Protein AF-A0A3B0MPU7-F1 (afdb_monomer)

Radius of gyration: 35.83 Å; Cα contacts (8 Å, |Δi|>4): 64; chains: 1; bounding box: 84×84×83 Å

Secondary structure (DSSP, 8-state):
--TTTTTSPPPPPPPPPPPHHHHHHH-S----HHHHHHHHHHHHHHHHHHHHHHHHHHT--TT---GGGGT-EE-TTS-EEPPPHHHHHHHTS-HHHHHHHHHHHHHHHHHHHHHHHHHHHHHHHHHHHH-----SS--PPP-SS----------------TT---HHHHHHHHHHHHHHHHHHHHHHTT--EEEPTTSS-EEE------

Structure (mmCIF, N/CA/C/O backbone):
data_AF-A0A3B0MPU7-F1
#
_entry.id   AF-A0A3B0MPU7-F1
#
loop_
_atom_site.group_PDB
_atom_site.id
_atom_site.type_symbol
_atom_site.label_atom_id
_atom_site.label_alt_id
_atom_site.label_comp_id
_atom_site.label_asym_id
_atom_site.label_entity_id
_atom_site.label_seq_id
_atom_site.pdbx_PDB_ins_code
_atom_site.Cartn_x
_atom_site.Cartn_y
_atom_site.Cartn_z
_atom_site.occupancy
_atom_site.B_iso_or_equiv
_atom_site.auth_seq_id
_atom_site.auth_comp_id
_atom_site.auth_asym_id
_atom_site.auth_atom_id
_atom_site.pdbx_PDB_model_num
ATOM 1 N N . MET A 1 1 ? 25.373 -28.709 -36.584 1.00 52.41 1 MET A N 1
ATOM 2 C CA . MET A 1 1 ? 26.216 -28.206 -35.474 1.00 52.41 1 MET A CA 1
ATOM 3 C C . MET A 1 1 ? 27.483 -27.591 -36.064 1.00 52.41 1 MET A C 1
ATOM 5 O O . MET A 1 1 ? 28.264 -28.315 -36.653 1.00 52.41 1 MET A O 1
ATOM 9 N N . GLY A 1 2 ? 27.646 -26.262 -36.043 1.00 62.78 2 GLY A N 1
ATOM 10 C CA . GLY A 1 2 ? 28.774 -25.604 -36.735 1.00 62.78 2 GLY A CA 1
ATOM 11 C C . GLY A 1 2 ? 30.130 -25.868 -36.062 1.00 62.78 2 GLY A C 1
ATOM 12 O O . GLY A 1 2 ? 30.305 -25.487 -34.908 1.00 62.78 2 GLY A O 1
ATOM 13 N N . GLY A 1 3 ? 31.052 -26.501 -36.789 1.00 69.75 3 GLY A N 1
ATOM 14 C CA . GLY A 1 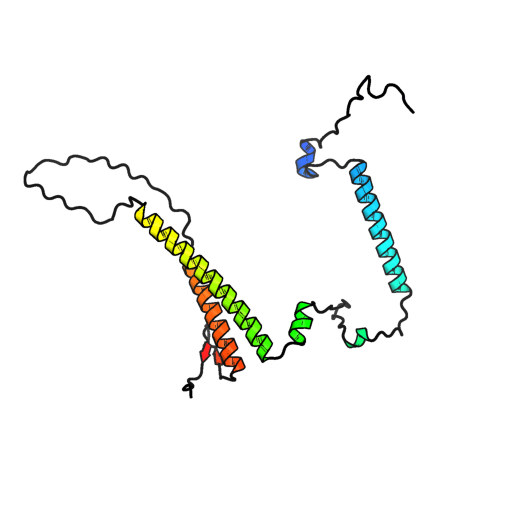3 ? 32.295 -27.075 -36.258 1.00 69.75 3 GLY A CA 1
ATOM 15 C C . GLY A 1 3 ? 33.490 -26.130 -36.078 1.00 69.75 3 GLY A C 1
ATOM 16 O O . GLY A 1 3 ? 34.462 -26.539 -35.467 1.00 69.75 3 GLY A O 1
ATOM 17 N N . LEU A 1 4 ? 33.441 -24.873 -36.538 1.00 69.50 4 LEU A N 1
ATOM 18 C CA . LEU A 1 4 ? 34.578 -23.925 -36.460 1.00 69.50 4 LEU A CA 1
ATOM 19 C C . LEU A 1 4 ? 34.222 -22.576 -35.794 1.00 69.50 4 LEU A C 1
ATOM 21 O O . LEU A 1 4 ? 34.842 -21.546 -36.037 1.00 69.50 4 LEU A O 1
ATOM 25 N N . LYS A 1 5 ? 33.199 -22.549 -34.932 1.00 64.69 5 LYS A N 1
ATOM 26 C CA . LYS A 1 5 ? 32.664 -21.306 -34.328 1.00 64.69 5 LYS A CA 1
ATOM 27 C C . LYS A 1 5 ? 33.633 -20.598 -33.370 1.00 64.69 5 LYS A C 1
ATOM 29 O O . LYS A 1 5 ? 33.438 -19.421 -33.091 1.00 64.69 5 LYS A O 1
ATOM 34 N N . HIS A 1 6 ? 34.616 -21.326 -32.846 1.00 65.75 6 HIS A N 1
ATOM 35 C CA . HIS A 1 6 ? 35.584 -20.835 -31.861 1.00 65.75 6 HIS A CA 1
ATOM 36 C C . HIS A 1 6 ? 36.923 -20.423 -32.488 1.00 65.75 6 HIS A C 1
ATOM 38 O O . HIS A 1 6 ? 37.724 -19.786 -31.819 1.00 65.75 6 HIS A O 1
ATOM 44 N N . VAL A 1 7 ? 37.148 -20.751 -33.768 1.00 73.81 7 VAL A N 1
ATOM 45 C CA . VAL A 1 7 ? 38.383 -20.415 -34.501 1.00 73.81 7 VAL A CA 1
ATOM 46 C C . VAL A 1 7 ? 38.346 -18.969 -35.011 1.00 73.81 7 VAL A C 1
ATOM 48 O O . VAL A 1 7 ? 39.373 -18.304 -35.066 1.00 73.81 7 VAL A O 1
ATOM 51 N N . VAL A 1 8 ? 37.151 -18.451 -35.324 1.00 76.44 8 VAL A N 1
ATOM 52 C CA . VAL A 1 8 ? 36.933 -17.045 -35.692 1.00 76.44 8 VAL A CA 1
ATOM 53 C C . VAL A 1 8 ? 35.779 -16.484 -34.853 1.00 76.44 8 VAL A C 1
ATOM 55 O O . VAL A 1 8 ? 34.633 -16.907 -35.044 1.00 76.44 8 VAL A O 1
ATOM 58 N N . PRO A 1 9 ? 36.026 -15.543 -33.923 1.00 79.19 9 PRO A N 1
ATOM 59 C CA . PRO A 1 9 ? 34.957 -14.950 -33.130 1.00 79.19 9 PRO A CA 1
ATOM 60 C C . PRO A 1 9 ? 34.029 -14.118 -34.023 1.00 79.19 9 PRO A C 1
ATOM 62 O O . PRO A 1 9 ? 34.472 -13.310 -34.843 1.00 79.19 9 PRO A O 1
ATOM 65 N N . ARG A 1 10 ? 32.711 -14.286 -33.858 1.00 82.94 10 ARG A N 1
ATOM 66 C CA . ARG A 1 10 ? 31.730 -13.414 -34.521 1.00 82.94 10 ARG A CA 1
ATOM 67 C C . ARG A 1 10 ? 31.746 -12.033 -33.873 1.00 82.94 10 ARG A C 1
ATOM 69 O O . ARG A 1 10 ? 31.746 -11.926 -32.649 1.00 82.94 10 ARG A O 1
ATOM 76 N N . ARG A 1 11 ? 31.706 -10.977 -34.689 1.00 87.31 11 ARG A N 1
ATOM 77 C CA . ARG A 1 11 ? 31.593 -9.598 -34.196 1.00 87.31 11 ARG A CA 1
ATOM 78 C C . ARG A 1 11 ? 30.236 -9.387 -33.520 1.00 87.31 11 ARG A C 1
ATOM 80 O O . ARG A 1 11 ? 29.207 -9.790 -34.058 1.00 87.31 11 ARG A O 1
ATOM 87 N N . VAL A 1 12 ? 30.239 -8.728 -32.364 1.00 89.81 12 VAL A N 1
ATOM 88 C CA . VAL A 1 12 ? 29.013 -8.274 -31.697 1.00 89.81 12 VAL A CA 1
ATOM 89 C C . VAL A 1 12 ? 28.568 -6.969 -32.350 1.00 89.81 12 VAL A C 1
ATOM 91 O O . VAL A 1 12 ? 29.346 -6.020 -32.445 1.00 89.81 12 VAL A O 1
ATOM 94 N N . HIS A 1 13 ? 27.320 -6.912 -32.804 1.00 91.19 13 HIS A N 1
ATOM 95 C CA . HIS A 1 13 ? 26.733 -5.683 -33.328 1.00 91.19 13 HIS A CA 1
ATOM 96 C C . HIS A 1 13 ? 26.151 -4.859 -32.176 1.00 91.19 13 HIS A C 1
ATOM 98 O O . HIS A 1 13 ? 25.302 -5.345 -31.433 1.00 91.19 13 HIS A O 1
ATOM 104 N N . LEU A 1 14 ? 26.623 -3.619 -32.028 1.00 93.56 14 LEU A N 1
ATOM 105 C CA . LEU A 1 14 ? 26.155 -2.689 -31.000 1.00 93.56 14 LEU A CA 1
ATOM 106 C C . LEU A 1 14 ? 24.878 -1.964 -31.442 1.00 93.56 14 LEU A C 1
ATOM 108 O O . LEU A 1 14 ? 24.660 -1.711 -32.629 1.00 93.56 14 LEU A O 1
ATOM 112 N N . GLU A 1 15 ? 24.049 -1.591 -30.472 1.00 92.94 15 GLU A N 1
ATOM 113 C CA . GLU A 1 15 ? 22.812 -0.852 -30.716 1.00 92.94 15 GLU A CA 1
ATOM 114 C C . GLU A 1 15 ? 23.042 0.666 -30.773 1.00 92.94 15 GLU A C 1
ATOM 116 O O . GLU A 1 15 ? 23.930 1.215 -30.122 1.00 92.94 15 GLU A O 1
ATOM 121 N N . ARG A 1 16 ? 22.207 1.375 -31.544 1.00 93.94 16 ARG A N 1
ATOM 122 C CA . ARG A 1 16 ? 22.258 2.842 -31.667 1.00 93.94 16 ARG A CA 1
ATOM 123 C C . ARG A 1 16 ? 21.439 3.548 -30.582 1.00 93.94 16 ARG A C 1
ATOM 125 O O . ARG A 1 16 ? 20.325 3.123 -30.248 1.00 93.94 16 ARG A O 1
ATOM 132 N N . SER A 1 17 ? 21.947 4.691 -30.123 1.00 94.75 17 SER A N 1
ATOM 133 C CA . SER A 1 17 ? 21.272 5.602 -29.191 1.00 94.75 17 SER A CA 1
ATOM 134 C C . SER A 1 17 ? 20.207 6.484 -29.873 1.00 94.75 17 SER A C 1
ATOM 136 O O . SER A 1 17 ? 20.119 6.558 -31.100 1.00 94.75 17 SER A O 1
ATOM 138 N N . GLN A 1 18 ? 19.357 7.140 -29.070 1.00 96.06 18 GLN A N 1
ATOM 139 C CA . GLN A 1 18 ? 18.397 8.148 -29.546 1.00 96.06 18 GLN A CA 1
ATOM 140 C C . GLN A 1 18 ? 19.148 9.399 -30.053 1.00 96.06 18 GLN A C 1
ATOM 142 O O . GLN A 1 18 ? 20.018 9.880 -29.326 1.00 96.06 18 GLN A O 1
ATOM 147 N N . PRO A 1 19 ? 18.809 9.982 -31.223 1.00 95.69 19 PRO A N 1
ATOM 148 C CA . PRO A 1 19 ? 19.408 11.236 -31.684 1.00 95.69 19 PRO A CA 1
ATOM 149 C C . PRO A 1 19 ? 19.226 12.389 -30.689 1.00 95.69 19 PRO A C 1
ATOM 151 O O . PRO A 1 19 ? 18.124 12.593 -30.171 1.00 95.69 19 PRO A O 1
ATOM 154 N N . GLU A 1 20 ? 20.282 13.182 -30.469 1.00 94.62 20 GLU A N 1
ATOM 155 C CA . GLU A 1 20 ? 20.321 14.246 -29.446 1.00 94.62 20 GLU A CA 1
ATOM 156 C C . GLU A 1 20 ? 19.138 15.220 -29.539 1.00 94.62 20 GLU A C 1
ATOM 158 O O . GLU A 1 20 ? 18.463 15.488 -28.546 1.00 94.62 20 GLU A O 1
ATOM 163 N N . HIS A 1 21 ? 18.805 15.678 -30.749 1.00 94.38 21 HIS A N 1
ATOM 164 C CA . HIS A 1 21 ? 17.717 16.636 -30.972 1.00 94.38 21 HIS A CA 1
ATOM 165 C C . HIS A 1 21 ? 16.324 16.094 -30.586 1.00 94.38 21 HIS A C 1
ATOM 167 O O . HIS A 1 21 ? 15.394 16.869 -30.351 1.00 94.38 21 HIS A O 1
ATOM 173 N N . ARG A 1 22 ? 16.148 14.765 -30.513 1.00 94.62 22 ARG A N 1
ATOM 174 C CA . ARG A 1 22 ? 14.892 14.133 -30.074 1.00 94.62 22 ARG A CA 1
ATOM 175 C C . ARG A 1 22 ? 14.869 13.862 -28.578 1.00 94.62 22 ARG A C 1
ATOM 177 O O . ARG A 1 22 ? 13.782 13.907 -28.002 1.00 94.62 22 ARG A O 1
ATOM 184 N N . LYS A 1 23 ? 16.025 13.645 -27.940 1.00 94.56 23 LYS A N 1
ATOM 185 C CA . LYS A 1 23 ? 16.104 13.261 -26.521 1.00 94.56 23 LYS A CA 1
ATOM 186 C C . LYS A 1 23 ? 15.347 14.213 -25.601 1.00 94.56 23 LYS A C 1
ATOM 188 O O . LYS A 1 23 ? 14.617 13.762 -24.726 1.00 94.56 23 LYS A O 1
ATOM 193 N N . ARG A 1 24 ? 15.448 15.523 -25.854 1.00 91.56 24 ARG A N 1
ATOM 194 C CA . ARG A 1 24 ? 14.758 16.550 -25.055 1.00 91.56 24 ARG A CA 1
ATOM 195 C C . ARG A 1 24 ? 13.229 16.437 -25.104 1.00 91.56 24 ARG A C 1
ATOM 197 O O . ARG A 1 24 ? 12.573 16.859 -24.165 1.00 91.56 24 ARG A O 1
ATOM 204 N N . ARG A 1 25 ? 12.655 15.904 -26.191 1.00 93.81 25 ARG A N 1
ATOM 205 C CA . ARG A 1 25 ? 11.196 15.837 -26.394 1.00 93.81 25 ARG A CA 1
ATOM 206 C C . ARG A 1 25 ? 10.588 14.486 -26.032 1.00 93.81 25 ARG A C 1
ATOM 208 O O . ARG A 1 25 ? 9.511 14.455 -25.458 1.00 93.81 25 ARG A O 1
ATOM 215 N N . VAL A 1 26 ? 11.246 13.386 -26.404 1.00 93.38 26 VAL A N 1
ATOM 216 C CA . VAL A 1 26 ? 10.683 12.022 -26.286 1.00 93.38 26 VAL A CA 1
ATOM 217 C C . VAL A 1 26 ? 11.409 11.144 -25.267 1.00 93.38 26 VAL A C 1
ATOM 219 O O . VAL A 1 26 ? 11.048 9.986 -25.084 1.00 93.38 26 VAL A O 1
ATOM 222 N N . GLY A 1 27 ? 12.426 11.686 -24.597 1.00 93.12 27 GLY A N 1
ATOM 223 C CA . GLY A 1 27 ? 13.206 10.981 -23.591 1.00 93.12 27 GLY A CA 1
ATOM 224 C C . GLY A 1 27 ? 14.528 10.416 -24.108 1.00 93.12 27 GLY A C 1
ATOM 225 O O . GLY A 1 27 ? 14.832 10.399 -25.302 1.00 93.12 27 GLY A O 1
ATOM 226 N N . GLN A 1 28 ? 15.340 9.964 -23.153 1.00 92.31 28 GLN A N 1
ATOM 227 C CA . GLN A 1 28 ? 16.730 9.555 -23.359 1.00 92.31 28 GLN A CA 1
ATOM 228 C C . GLN A 1 28 ? 16.878 8.291 -24.225 1.00 92.31 28 GLN A C 1
ATOM 230 O O . GLN A 1 28 ? 17.861 8.153 -24.959 1.00 92.31 28 GLN A O 1
ATOM 235 N N . TYR A 1 29 ? 15.927 7.362 -24.146 1.00 93.19 29 TYR A N 1
ATOM 236 C CA . TYR A 1 29 ? 16.037 6.042 -24.763 1.00 93.19 29 TYR A CA 1
ATOM 237 C C . TYR A 1 29 ? 15.224 5.951 -26.061 1.00 93.19 29 TYR A C 1
ATOM 239 O O . TYR A 1 29 ? 14.200 6.610 -26.230 1.00 93.19 29 TYR A O 1
ATOM 247 N N . LEU A 1 30 ? 15.710 5.148 -27.012 1.00 95.31 30 LEU A N 1
ATOM 248 C CA . LEU A 1 30 ? 14.992 4.812 -28.242 1.00 95.31 30 LEU A CA 1
ATOM 249 C C . LEU A 1 30 ? 14.588 3.345 -28.158 1.00 95.31 30 LEU A C 1
ATOM 251 O O . LEU A 1 30 ? 15.464 2.491 -28.304 1.00 95.31 30 LEU A O 1
ATOM 255 N N . GLU A 1 31 ? 13.294 3.097 -27.946 1.00 94.81 31 GLU A N 1
ATOM 256 C CA . GLU A 1 31 ? 12.704 1.759 -27.824 1.00 94.81 31 GLU A CA 1
ATOM 257 C C . GLU A 1 31 ? 13.141 0.853 -28.983 1.00 94.81 31 GLU A C 1
ATOM 259 O O . GLU A 1 31 ? 13.109 1.254 -30.152 1.00 94.81 31 GLU A O 1
ATOM 264 N N . LYS A 1 32 ? 13.575 -0.366 -28.653 1.00 96.44 32 LYS A N 1
ATOM 265 C CA . LYS A 1 32 ? 13.973 -1.387 -29.630 1.00 96.44 32 LYS A CA 1
ATOM 266 C C . LYS A 1 32 ? 12.963 -2.525 -29.688 1.00 96.44 32 LYS A C 1
ATOM 268 O O . LYS A 1 32 ? 11.990 -2.566 -28.942 1.00 96.44 32 LYS A O 1
ATOM 273 N N . LYS A 1 33 ? 13.195 -3.494 -30.581 1.00 97.00 33 LYS A N 1
ATOM 274 C CA . LYS A 1 33 ? 12.286 -4.638 -30.760 1.00 97.00 33 LYS A CA 1
ATOM 275 C C . LYS A 1 33 ? 12.110 -5.460 -29.478 1.00 97.00 33 LYS A C 1
ATOM 277 O O . LYS A 1 33 ? 11.014 -5.958 -29.231 1.00 97.00 33 LYS A O 1
ATOM 282 N N . SER A 1 34 ? 13.166 -5.594 -28.677 1.00 96.44 34 SER A N 1
ATOM 283 C CA . SER A 1 34 ? 13.134 -6.257 -27.369 1.00 96.44 34 SER A CA 1
ATOM 284 C C . SER A 1 34 ? 12.183 -5.550 -26.397 1.00 96.44 34 SER A C 1
ATOM 286 O O . SER A 1 34 ? 11.331 -6.198 -25.792 1.00 96.44 34 SER A O 1
ATOM 288 N N . ASP A 1 35 ? 12.285 -4.226 -26.296 1.00 97.62 35 ASP A N 1
ATOM 289 C CA . ASP A 1 35 ? 11.432 -3.393 -25.445 1.00 97.62 35 ASP A CA 1
ATOM 290 C C . ASP A 1 35 ? 9.980 -3.386 -25.936 1.00 97.62 35 ASP A C 1
ATOM 292 O O . ASP A 1 35 ? 9.063 -3.607 -25.145 1.00 97.62 35 ASP A O 1
ATOM 296 N N . TYR A 1 36 ? 9.777 -3.240 -27.252 1.00 97.06 36 TYR A N 1
ATOM 297 C CA . TYR A 1 36 ? 8.464 -3.339 -27.892 1.00 97.06 36 TYR A CA 1
ATOM 298 C C . TYR A 1 36 ? 7.781 -4.651 -27.553 1.00 97.06 36 TYR A C 1
ATOM 300 O O . TYR A 1 36 ? 6.604 -4.657 -27.206 1.00 97.06 36 TYR A O 1
ATOM 308 N N . LYS A 1 37 ? 8.513 -5.768 -27.626 1.00 98.38 37 LYS A N 1
ATOM 309 C CA . LYS A 1 37 ? 7.954 -7.080 -27.310 1.00 98.38 37 LYS A CA 1
ATOM 310 C C . LYS A 1 37 ? 7.476 -7.127 -25.859 1.00 98.38 37 LYS A C 1
ATOM 312 O O . LYS A 1 37 ? 6.319 -7.451 -25.629 1.00 98.38 37 LYS A O 1
ATOM 317 N N . LYS A 1 38 ? 8.300 -6.681 -24.902 1.00 98.31 38 LYS A N 1
ATOM 318 C CA . LYS A 1 38 ? 7.902 -6.594 -23.483 1.00 98.31 38 LYS A CA 1
ATOM 319 C C . LYS A 1 38 ? 6.660 -5.721 -23.285 1.00 98.31 38 LYS A C 1
ATOM 321 O O . LYS A 1 38 ? 5.760 -6.090 -22.533 1.00 98.31 38 LYS A O 1
ATOM 326 N N . ARG A 1 39 ? 6.600 -4.573 -23.964 1.00 98.25 39 ARG A N 1
ATOM 327 C CA . ARG A 1 39 ? 5.461 -3.651 -23.892 1.00 98.25 39 ARG A CA 1
ATOM 328 C C . ARG A 1 39 ? 4.192 -4.261 -24.493 1.00 98.25 39 ARG A C 1
ATOM 330 O O . ARG A 1 39 ? 3.134 -4.149 -23.881 1.00 98.25 39 ARG A O 1
ATOM 337 N N . SER A 1 40 ? 4.300 -4.914 -25.648 1.00 98.38 40 SER A N 1
ATOM 338 C CA . SER A 1 40 ? 3.192 -5.598 -26.329 1.00 98.38 40 SER A CA 1
ATOM 339 C C . SER A 1 40 ? 2.660 -6.760 -25.495 1.00 98.38 40 SER A C 1
ATOM 341 O O . SER A 1 40 ? 1.453 -6.874 -25.302 1.00 98.38 40 SER A O 1
ATOM 343 N N . ASP A 1 41 ? 3.553 -7.578 -24.937 1.00 98.31 41 ASP A N 1
ATOM 344 C CA . ASP A 1 41 ? 3.187 -8.708 -24.085 1.00 98.31 41 ASP A CA 1
ATOM 345 C C . ASP A 1 41 ? 2.455 -8.212 -22.826 1.00 98.31 41 ASP A C 1
ATOM 347 O O . ASP A 1 41 ? 1.393 -8.730 -22.477 1.00 98.31 41 ASP A O 1
ATOM 351 N N . HIS A 1 42 ? 2.958 -7.152 -22.178 1.00 98.56 42 HIS A N 1
ATOM 352 C CA . HIS A 1 42 ? 2.280 -6.535 -21.034 1.00 98.56 42 HIS A CA 1
ATOM 353 C C . HIS A 1 42 ? 0.908 -5.957 -21.411 1.00 98.56 42 HIS A C 1
ATOM 355 O O . HIS A 1 42 ? -0.053 -6.125 -20.660 1.00 98.56 42 HIS A O 1
ATOM 361 N N . TYR A 1 43 ? 0.798 -5.300 -22.569 1.00 98.50 43 TYR A N 1
ATOM 362 C CA . TYR A 1 43 ? -0.468 -4.758 -23.058 1.00 98.50 43 TYR A CA 1
ATOM 363 C C . TYR A 1 43 ? -1.514 -5.861 -23.257 1.00 98.50 43 TYR A C 1
ATOM 365 O O . TYR A 1 43 ? -2.584 -5.788 -22.657 1.00 98.50 43 TYR A O 1
ATOM 373 N N . HIS A 1 44 ? -1.182 -6.932 -23.982 1.00 98.38 44 HIS A N 1
ATOM 374 C CA . HIS A 1 44 ? -2.115 -8.040 -24.218 1.00 98.38 44 HIS A CA 1
ATOM 375 C C . HIS A 1 44 ? -2.437 -8.846 -22.954 1.00 98.38 44 HIS A C 1
ATOM 377 O O . HIS A 1 44 ? -3.501 -9.456 -22.858 1.00 98.38 44 HIS A O 1
ATOM 383 N N . LEU A 1 45 ? -1.544 -8.875 -21.960 1.00 98.50 45 LEU A N 1
ATOM 384 C CA . LEU A 1 45 ? -1.868 -9.427 -20.641 1.00 98.50 45 LEU A CA 1
ATOM 385 C C . LEU A 1 45 ? -2.943 -8.592 -19.938 1.00 98.50 45 LEU A C 1
ATOM 387 O O . LEU A 1 45 ? -3.899 -9.150 -19.401 1.00 98.50 45 LEU A O 1
ATOM 391 N N . ARG A 1 46 ? -2.809 -7.262 -19.956 1.00 98.38 46 ARG A N 1
ATOM 392 C CA . ARG A 1 46 ? -3.785 -6.351 -19.339 1.00 98.38 46 ARG A CA 1
ATOM 393 C C . ARG A 1 46 ? -5.113 -6.359 -20.079 1.00 98.38 46 ARG A C 1
ATOM 395 O O . ARG A 1 46 ? -6.151 -6.405 -19.433 1.00 98.38 46 ARG A O 1
ATOM 402 N N . GLU A 1 47 ? -5.070 -6.370 -21.402 1.00 98.38 47 GLU A N 1
ATOM 403 C CA . GLU A 1 47 ? -6.247 -6.464 -22.261 1.00 98.38 47 GLU A CA 1
ATOM 404 C C . GLU A 1 47 ? -7.058 -7.733 -21.965 1.00 98.38 47 GLU A C 1
ATOM 406 O O . GLU A 1 47 ? -8.243 -7.636 -21.652 1.00 98.38 47 GLU A O 1
ATOM 411 N N . ARG A 1 48 ? -6.411 -8.908 -21.951 1.00 98.44 48 ARG A N 1
ATOM 412 C CA . ARG A 1 48 ? -7.073 -10.177 -21.603 1.00 98.44 48 ARG A CA 1
ATOM 413 C C . ARG A 1 48 ? -7.660 -10.164 -20.195 1.00 98.44 48 ARG A C 1
ATOM 415 O O . ARG A 1 48 ? -8.789 -10.602 -20.007 1.00 98.44 48 ARG A O 1
ATOM 422 N N . LEU A 1 49 ? -6.925 -9.626 -19.219 1.00 98.50 49 LEU A N 1
ATOM 423 C CA . LEU A 1 49 ? -7.405 -9.508 -17.841 1.00 98.50 49 LEU A CA 1
ATOM 424 C C . LEU A 1 49 ? -8.651 -8.617 -17.755 1.00 98.50 49 LEU A C 1
ATOM 426 O O . LEU A 1 49 ? -9.612 -8.975 -17.081 1.00 98.50 49 LEU A O 1
ATOM 430 N N . ILE A 1 50 ? -8.665 -7.473 -18.444 1.00 98.44 50 ILE A N 1
ATOM 431 C CA . ILE A 1 50 ? -9.826 -6.572 -18.469 1.00 98.44 50 ILE A CA 1
ATOM 432 C C . ILE A 1 50 ? -11.026 -7.259 -19.125 1.00 98.44 50 ILE A C 1
ATOM 434 O O . ILE A 1 50 ? -12.134 -7.166 -18.603 1.00 98.44 50 ILE A O 1
ATOM 438 N N . GLN A 1 51 ? -10.815 -7.973 -20.233 1.00 98.44 51 GLN A N 1
ATOM 439 C CA . GLN A 1 51 ? -11.874 -8.736 -20.896 1.00 98.44 51 GLN A CA 1
ATOM 440 C C . GLN A 1 51 ? -12.450 -9.814 -19.970 1.00 98.44 51 GLN A C 1
ATOM 442 O O . GLN A 1 51 ? -13.666 -9.904 -19.822 1.00 98.44 51 GLN A O 1
ATOM 447 N N . GLU A 1 52 ? -11.597 -10.580 -19.289 1.00 98.44 52 GLU A N 1
ATOM 448 C CA . GLU A 1 52 ? -12.019 -11.606 -18.332 1.00 98.44 52 GLU A CA 1
ATOM 449 C C . GLU A 1 52 ? -12.811 -11.004 -17.160 1.00 98.44 52 GLU A C 1
ATOM 451 O O . GLU A 1 52 ? -13.882 -11.503 -16.814 1.00 98.44 52 GLU A O 1
ATOM 456 N N . LEU A 1 53 ? -12.326 -9.907 -16.568 1.00 98.06 53 LEU A N 1
ATOM 457 C CA . LEU A 1 53 ? -13.035 -9.202 -15.496 1.00 98.06 53 LEU A CA 1
ATOM 458 C C . LEU A 1 53 ? -14.369 -8.620 -15.975 1.00 98.06 53 LEU A C 1
ATOM 460 O O . LEU A 1 53 ? -15.353 -8.668 -15.241 1.00 98.06 53 LEU A O 1
ATOM 464 N N . SER A 1 54 ? -14.428 -8.108 -17.206 1.00 98.06 54 SER A N 1
ATOM 465 C CA . SER A 1 54 ? -15.665 -7.600 -17.802 1.00 98.06 54 SER A CA 1
ATOM 466 C C . SER A 1 54 ? -16.690 -8.715 -18.006 1.00 98.06 54 SER A C 1
ATOM 468 O O . SER A 1 54 ? -17.857 -8.536 -17.663 1.00 98.06 54 SER A O 1
ATOM 470 N N . LEU A 1 55 ? -16.265 -9.885 -18.495 1.00 98.12 55 LEU A N 1
ATOM 471 C CA . LEU A 1 55 ? -17.136 -11.054 -18.624 1.00 98.12 55 LEU A CA 1
ATOM 472 C C . LEU A 1 55 ? -17.633 -11.533 -17.256 1.00 98.12 55 LEU A C 1
ATOM 474 O O . LEU A 1 55 ? -18.828 -11.762 -17.101 1.00 98.12 55 LEU A O 1
ATOM 478 N N . LYS A 1 56 ? -16.754 -11.606 -16.249 1.00 97.12 56 LYS A N 1
ATOM 479 C CA . LYS A 1 56 ? -17.139 -11.931 -14.864 1.00 97.12 56 LYS A CA 1
ATOM 480 C C . LYS A 1 56 ? -18.158 -10.943 -14.296 1.00 97.12 56 LYS A C 1
ATOM 482 O O . LYS A 1 56 ? -19.088 -11.363 -13.622 1.00 97.12 56 LYS A O 1
ATOM 487 N N . GLY A 1 57 ? -18.005 -9.652 -14.592 1.00 95.75 57 GLY A N 1
ATOM 488 C CA . GLY A 1 57 ? -18.973 -8.628 -14.200 1.00 95.75 57 GLY A CA 1
ATOM 489 C C . GLY A 1 57 ? -20.326 -8.779 -14.901 1.00 95.75 57 GLY A C 1
ATOM 490 O O . GLY A 1 57 ? -21.357 -8.619 -14.260 1.00 95.75 57 GLY A O 1
ATOM 491 N N . ARG A 1 58 ? -20.332 -9.122 -16.197 1.00 97.19 58 ARG A N 1
ATOM 492 C CA . ARG A 1 58 ? -21.561 -9.323 -16.989 1.00 97.19 58 ARG A CA 1
ATOM 493 C C . ARG A 1 58 ? -22.342 -10.569 -16.584 1.00 97.19 58 ARG A C 1
ATOM 495 O O . ARG A 1 58 ? -23.561 -10.524 -16.551 1.00 97.19 58 ARG A O 1
ATOM 502 N N . TYR A 1 59 ? -21.645 -11.663 -16.295 1.00 96.75 59 TYR A N 1
ATOM 503 C CA . TYR A 1 59 ? -22.250 -12.937 -15.895 1.00 96.75 59 TYR A CA 1
ATOM 504 C C . TYR A 1 59 ? -22.323 -13.104 -14.369 1.00 96.75 59 TYR A C 1
ATOM 506 O O . TYR A 1 59 ? -22.333 -14.231 -13.873 1.00 96.75 59 TYR A O 1
ATOM 514 N N . ARG A 1 60 ? -22.335 -12.001 -13.608 1.00 96.31 60 ARG A N 1
ATOM 515 C CA . ARG A 1 60 ? -22.489 -12.055 -12.151 1.00 96.31 60 ARG A CA 1
ATOM 516 C C . ARG A 1 60 ? -23.899 -12.530 -11.805 1.00 96.31 60 ARG A C 1
ATOM 518 O O . ARG A 1 60 ? -24.870 -12.003 -12.336 1.00 96.31 60 ARG A O 1
ATOM 525 N N . ASN A 1 61 ? -24.008 -13.480 -10.880 1.00 96.94 61 ASN A N 1
ATOM 526 C CA . ASN A 1 61 ? -25.292 -13.839 -10.291 1.00 96.94 61 ASN A CA 1
ATOM 527 C C . ASN A 1 61 ? -25.694 -12.765 -9.265 1.00 96.94 61 ASN A C 1
ATOM 529 O O . ASN A 1 61 ? -24.957 -12.521 -8.309 1.00 96.94 61 ASN A O 1
ATOM 533 N N . GLU A 1 62 ? -26.836 -12.109 -9.464 1.00 94.75 62 GLU A N 1
ATOM 534 C CA . GLU A 1 62 ? -27.311 -11.042 -8.574 1.00 94.75 62 GLU A CA 1
ATOM 535 C C . GLU A 1 62 ? -27.653 -11.560 -7.171 1.00 94.75 62 GLU A C 1
ATOM 537 O O . GLU A 1 62 ? -27.410 -10.848 -6.193 1.00 94.75 62 GLU A O 1
ATOM 542 N N . ASP A 1 63 ? -28.072 -12.825 -7.079 1.00 96.94 63 ASP A N 1
ATOM 543 C CA . ASP A 1 63 ? -28.471 -13.503 -5.842 1.00 96.94 63 ASP A CA 1
ATOM 544 C C . ASP A 1 63 ? -27.304 -14.216 -5.130 1.00 96.94 63 ASP A C 1
ATOM 546 O O . ASP A 1 63 ? -27.507 -14.990 -4.190 1.00 96.94 63 ASP A O 1
ATOM 550 N N . GLU A 1 64 ? -26.056 -14.008 -5.568 1.00 95.12 64 GLU A N 1
ATOM 551 C CA . GLU A 1 64 ? -24.905 -14.650 -4.930 1.00 95.12 64 GLU A CA 1
ATOM 552 C C . GLU A 1 64 ? -24.698 -14.160 -3.485 1.00 95.12 64 GLU A C 1
ATOM 554 O O . GLU A 1 64 ? -24.682 -12.960 -3.198 1.00 95.12 64 GLU A O 1
ATOM 559 N N . PHE A 1 65 ? -24.470 -15.102 -2.563 1.00 95.69 65 PHE A N 1
ATOM 560 C CA . PHE A 1 65 ? -24.173 -14.802 -1.165 1.00 95.69 65 PHE A CA 1
ATOM 561 C C . PHE A 1 65 ? -22.900 -15.506 -0.686 1.00 95.69 65 PHE A C 1
ATOM 563 O O . PHE A 1 65 ? -22.744 -16.721 -0.804 1.00 95.69 65 PHE A O 1
ATOM 570 N N . ASN A 1 66 ? -21.992 -14.738 -0.078 1.00 93.88 66 ASN A N 1
ATOM 571 C CA . ASN A 1 66 ? -20.789 -15.236 0.585 1.00 93.88 66 ASN A CA 1
ATOM 572 C C . ASN A 1 66 ? -20.725 -14.691 2.019 1.00 93.88 66 ASN A C 1
ATOM 574 O O . ASN A 1 66 ? -20.900 -13.495 2.232 1.00 93.88 66 ASN A O 1
ATOM 578 N N . TYR A 1 67 ? -20.375 -15.517 3.010 1.00 94.44 67 TYR A N 1
ATOM 579 C CA . TYR A 1 67 ? -20.267 -15.094 4.418 1.00 94.44 67 TYR A CA 1
ATOM 580 C C . TYR A 1 67 ? -19.304 -13.916 4.657 1.00 94.44 67 TYR A C 1
ATOM 582 O O . TYR A 1 67 ? -19.435 -13.178 5.639 1.00 94.44 67 TYR A O 1
ATOM 590 N N . LYS A 1 68 ? -18.339 -13.686 3.756 1.00 90.19 68 LYS A N 1
ATOM 591 C CA . LYS A 1 68 ? -17.462 -12.506 3.814 1.00 90.19 68 LYS A CA 1
ATOM 592 C C . LYS A 1 68 ? -18.218 -11.191 3.582 1.00 90.19 68 LYS A C 1
ATOM 594 O O . LYS A 1 68 ? -17.797 -10.177 4.139 1.00 90.19 68 LYS A O 1
ATOM 599 N N . MET A 1 69 ? -19.345 -11.218 2.862 1.00 89.75 69 MET A N 1
ATOM 600 C CA . MET A 1 69 ? -20.190 -10.048 2.581 1.00 89.75 69 MET A CA 1
ATOM 601 C C . MET A 1 69 ? -20.749 -9.406 3.856 1.00 89.75 69 MET A C 1
ATOM 603 O O . MET A 1 69 ? -20.918 -8.195 3.898 1.00 89.75 69 MET A O 1
ATOM 607 N N . ILE A 1 70 ? -20.936 -10.191 4.925 1.00 90.19 70 ILE A N 1
ATOM 608 C CA . ILE A 1 70 ? -21.387 -9.708 6.243 1.00 90.19 70 ILE A CA 1
ATOM 609 C C . ILE A 1 70 ? -20.379 -8.716 6.856 1.00 90.19 70 ILE A C 1
ATOM 611 O O . ILE A 1 70 ? -20.751 -7.796 7.583 1.00 90.19 70 ILE A O 1
ATOM 615 N N . HIS A 1 71 ? -19.085 -8.909 6.586 1.00 85.06 71 HIS A N 1
ATOM 616 C CA . HIS A 1 71 ? -17.998 -8.166 7.228 1.00 85.06 71 HIS A CA 1
ATOM 617 C C . HIS A 1 71 ? -17.374 -7.103 6.316 1.00 85.06 71 HIS A C 1
ATOM 619 O O . HIS A 1 71 ? -16.789 -6.133 6.810 1.00 85.06 71 HIS A O 1
ATOM 625 N N . SER A 1 72 ? -17.450 -7.299 4.997 1.00 87.12 72 SER A N 1
ATOM 626 C CA . SER A 1 72 ? -16.974 -6.337 4.005 1.00 87.12 72 SER A CA 1
ATOM 627 C C . SER A 1 72 ? -17.899 -5.130 3.916 1.00 87.12 72 SER A C 1
ATOM 629 O O . SER A 1 72 ? -19.101 -5.239 4.137 1.00 87.12 72 SER A O 1
ATOM 631 N N . ARG A 1 73 ? -17.343 -3.973 3.559 1.00 87.81 73 ARG A N 1
ATOM 632 C CA . ARG A 1 73 ? -18.112 -2.747 3.337 1.00 87.81 73 ARG A CA 1
ATOM 633 C C . ARG A 1 73 ? -17.875 -2.255 1.920 1.00 87.81 73 ARG A C 1
ATOM 635 O O . ARG A 1 73 ? -16.754 -2.345 1.426 1.00 87.81 73 ARG A O 1
ATOM 642 N N . ILE A 1 74 ? -18.924 -1.729 1.306 1.00 91.88 74 ILE A N 1
ATOM 643 C CA . ILE A 1 74 ? -18.867 -1.069 0.004 1.00 91.88 74 ILE A CA 1
ATOM 644 C C . ILE A 1 74 ? -18.995 0.436 0.266 1.00 91.88 74 ILE A C 1
ATOM 646 O O . ILE A 1 74 ? -19.806 0.846 1.098 1.00 91.88 74 ILE A O 1
ATOM 650 N N . GLY A 1 75 ? -18.131 1.239 -0.351 1.00 90.38 75 GLY A N 1
ATOM 651 C CA . GLY A 1 75 ? -18.184 2.697 -0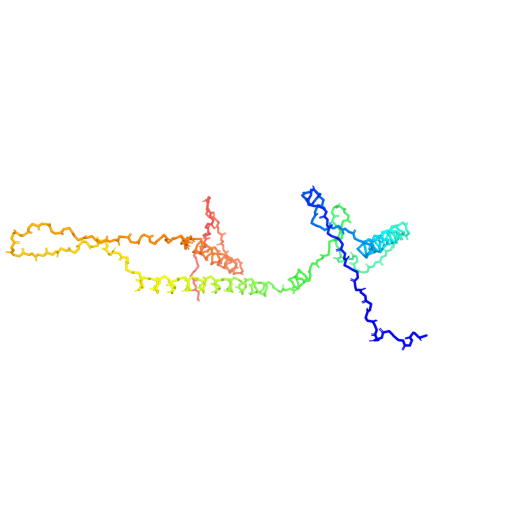.277 1.00 90.38 75 GLY A CA 1
ATOM 652 C C . GLY A 1 75 ? -19.338 3.271 -1.099 1.00 90.38 75 GLY A C 1
ATOM 653 O O . GLY A 1 75 ? -19.954 2.571 -1.897 1.00 90.38 75 GLY A O 1
ATOM 654 N N . GLU A 1 76 ? -19.606 4.568 -0.948 1.00 92.12 76 GLU A N 1
ATOM 655 C CA . GLU A 1 76 ? -20.703 5.249 -1.661 1.00 92.12 76 GLU A CA 1
ATOM 656 C C . GLU A 1 76 ? -20.573 5.159 -3.190 1.00 92.12 76 GLU A C 1
ATOM 658 O O . GLU A 1 76 ? -21.571 5.134 -3.898 1.00 92.12 76 GLU A O 1
ATOM 663 N N . GLN A 1 77 ? -19.340 5.048 -3.694 1.00 92.06 77 GLN A N 1
ATOM 664 C CA . GLN A 1 77 ? -19.025 4.945 -5.123 1.00 92.06 77 GLN A CA 1
ATOM 665 C C . GLN A 1 77 ? -18.935 3.493 -5.630 1.00 92.06 77 GLN A C 1
ATOM 667 O O . GLN A 1 77 ? -18.429 3.248 -6.722 1.00 92.06 77 GLN A O 1
ATOM 672 N N . GLY A 1 78 ? -19.367 2.506 -4.835 1.00 87.56 78 GLY A N 1
ATOM 673 C CA . GLY A 1 78 ? -19.326 1.090 -5.221 1.00 87.56 78 GLY A CA 1
ATOM 674 C C . GLY A 1 78 ? -17.958 0.412 -5.058 1.00 87.56 78 GLY A C 1
ATOM 675 O O . GLY A 1 78 ? -17.777 -0.729 -5.477 1.00 87.56 78 GLY A O 1
ATOM 676 N N . GLU A 1 79 ? -16.985 1.081 -4.436 1.00 90.94 79 GL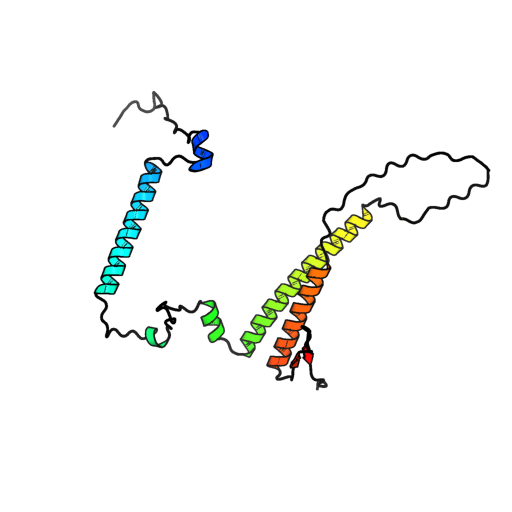U A N 1
ATOM 677 C CA . GLU A 1 79 ? -15.657 0.521 -4.173 1.00 90.94 79 GLU A CA 1
ATOM 678 C C . GLU A 1 79 ? -15.650 -0.423 -2.961 1.00 90.94 79 GLU A C 1
ATOM 680 O O . GLU A 1 79 ? -16.270 -0.156 -1.930 1.00 90.94 79 GLU A O 1
ATOM 685 N N . VAL A 1 80 ? -14.916 -1.535 -3.055 1.00 90.00 80 VAL A N 1
ATOM 686 C CA . VAL A 1 80 ? -14.774 -2.475 -1.936 1.00 90.00 80 VAL A CA 1
ATOM 687 C C . VAL A 1 80 ? -13.767 -1.921 -0.931 1.00 90.00 80 VAL A C 1
ATOM 689 O O . VAL A 1 80 ? -12.568 -1.849 -1.203 1.00 90.00 80 VAL A O 1
ATOM 692 N N . ILE A 1 81 ? -14.237 -1.591 0.270 1.00 87.62 81 ILE A N 1
ATOM 693 C CA . ILE A 1 81 ? -13.386 -1.127 1.365 1.00 87.62 81 ILE A CA 1
ATOM 694 C C . ILE A 1 81 ? -12.821 -2.352 2.082 1.00 87.62 81 ILE A C 1
ATOM 696 O O . ILE A 1 81 ? -13.459 -2.949 2.957 1.00 87.62 81 ILE A O 1
ATOM 700 N N . LEU A 1 82 ? -11.595 -2.723 1.718 1.00 83.38 82 LEU A N 1
ATOM 701 C CA . LEU A 1 82 ? -10.843 -3.757 2.420 1.00 83.38 82 LEU A CA 1
ATOM 702 C C . LEU A 1 82 ? -10.165 -3.147 3.658 1.00 83.38 82 LEU A C 1
ATOM 704 O O . LEU A 1 82 ? -9.342 -2.238 3.523 1.00 83.38 82 LEU A O 1
ATOM 708 N N . PRO A 1 83 ? -10.480 -3.613 4.880 1.00 82.06 83 PRO A N 1
ATOM 709 C CA . PRO A 1 83 ? -9.760 -3.164 6.061 1.00 82.06 83 PRO A CA 1
ATOM 710 C C . PRO A 1 83 ? -8.302 -3.629 5.968 1.00 82.06 83 PRO A C 1
ATOM 712 O O . PRO A 1 83 ? -8.040 -4.817 5.802 1.00 82.06 83 PRO A O 1
ATOM 715 N N . SER A 1 84 ? -7.350 -2.704 6.109 1.00 83.00 84 SER A N 1
ATOM 716 C CA . SER A 1 84 ? -5.929 -3.064 6.199 1.00 83.00 84 SER A CA 1
ATOM 717 C C . SER A 1 84 ? -5.687 -4.002 7.390 1.00 83.00 84 SER A C 1
ATOM 719 O O . SER A 1 84 ? -6.343 -3.869 8.430 1.00 83.00 84 SER A O 1
ATOM 721 N N . GLU A 1 85 ? -4.727 -4.921 7.268 1.00 83.31 85 GLU A N 1
ATOM 722 C CA . GLU A 1 85 ? -4.325 -5.863 8.324 1.00 83.31 85 GLU A CA 1
ATOM 723 C C . GLU A 1 85 ? -4.097 -5.173 9.675 1.00 83.31 85 GLU A C 1
ATOM 725 O O . GLU A 1 85 ? -4.497 -5.673 10.730 1.00 83.31 85 GLU A O 1
ATOM 730 N N . ASP A 1 86 ? -3.519 -3.974 9.655 1.00 81.94 86 ASP A N 1
ATOM 731 C CA . ASP A 1 86 ? -3.282 -3.194 10.866 1.00 81.94 86 ASP A CA 1
ATOM 732 C C . ASP A 1 86 ? -4.587 -2.724 11.513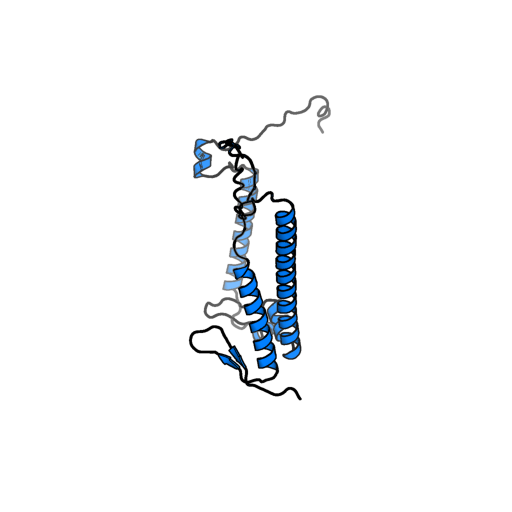 1.00 81.94 86 ASP A C 1
ATOM 734 O O . ASP A 1 86 ? -4.729 -2.781 12.736 1.00 81.94 86 ASP A O 1
ATOM 738 N N . THR A 1 87 ? -5.580 -2.348 10.704 1.00 82.88 87 THR A N 1
ATOM 739 C CA . THR A 1 87 ? -6.907 -1.954 11.199 1.00 82.88 87 THR A CA 1
ATOM 740 C C . THR A 1 87 ? -7.652 -3.141 11.808 1.00 82.88 87 THR A C 1
ATOM 742 O O . THR A 1 87 ? -8.349 -2.987 12.812 1.00 82.88 87 THR A O 1
ATOM 745 N N . LEU A 1 88 ? -7.475 -4.345 11.254 1.00 81.25 88 LEU A N 1
ATOM 746 C CA . LEU A 1 88 ? -8.042 -5.576 11.803 1.00 81.25 88 LEU A CA 1
ATOM 747 C C . LEU A 1 88 ? -7.400 -5.926 13.151 1.00 81.25 88 LEU A C 1
ATOM 749 O O . LEU A 1 88 ? -8.111 -6.206 14.120 1.00 81.25 88 LEU A O 1
ATOM 753 N N . LYS A 1 89 ? -6.066 -5.856 13.240 1.00 84.75 89 LYS A N 1
ATOM 754 C CA . LYS A 1 89 ? -5.320 -6.061 14.493 1.00 84.75 89 LYS A CA 1
ATOM 755 C C . LYS A 1 89 ? -5.709 -5.035 15.552 1.00 84.75 89 LYS A C 1
ATOM 757 O O . LYS A 1 89 ? -5.877 -5.388 16.718 1.00 84.75 89 LYS A O 1
ATOM 762 N N . GLU A 1 90 ? -5.896 -3.780 15.157 1.00 83.81 90 GLU A N 1
ATOM 763 C CA . GLU A 1 90 ? -6.331 -2.727 16.065 1.00 83.81 90 GLU A CA 1
ATOM 764 C C . GLU A 1 90 ? -7.758 -2.963 16.568 1.00 83.81 90 GLU A C 1
ATOM 766 O O . GLU A 1 90 ? -8.003 -2.842 17.766 1.00 83.81 90 GLU A O 1
ATOM 771 N N . LYS A 1 91 ? -8.706 -3.356 15.708 1.00 81.94 91 LYS A N 1
ATOM 772 C CA . LYS A 1 91 ? -10.086 -3.660 16.130 1.00 81.94 91 LYS A CA 1
ATOM 773 C C . LYS A 1 91 ? -10.148 -4.753 17.199 1.00 81.94 91 LYS A C 1
ATOM 775 O O . LYS A 1 91 ? -10.900 -4.596 18.156 1.00 81.94 91 LYS A O 1
ATOM 780 N N . LYS A 1 92 ? -9.319 -5.796 17.077 1.00 85.75 92 LYS A N 1
ATOM 781 C CA . LYS A 1 92 ? -9.224 -6.909 18.042 1.00 85.75 92 LYS A CA 1
ATOM 782 C C . LYS A 1 92 ? -8.634 -6.506 19.399 1.00 85.75 92 LYS A C 1
ATOM 784 O O . LYS A 1 92 ? -8.708 -7.265 20.359 1.00 85.75 92 LYS A O 1
ATOM 789 N N . LEU A 1 93 ? -8.016 -5.331 19.490 1.00 89.19 93 LEU A N 1
ATOM 790 C CA . LEU A 1 93 ? -7.248 -4.929 20.655 1.00 89.19 93 LEU A CA 1
ATOM 791 C C . LEU A 1 93 ? -8.131 -4.310 21.749 1.00 89.19 93 LEU A C 1
ATOM 793 O O . LEU A 1 93 ? -8.937 -3.412 21.490 1.00 89.19 93 LEU A O 1
ATOM 797 N N . THR A 1 94 ? -7.931 -4.730 23.001 1.00 92.06 94 THR A N 1
ATOM 798 C CA . THR A 1 94 ? -8.616 -4.121 24.153 1.00 92.06 94 THR A CA 1
ATOM 799 C C . THR A 1 94 ? -8.231 -2.644 24.304 1.00 92.06 94 THR A C 1
ATOM 801 O O . THR A 1 94 ? -7.134 -2.233 23.918 1.00 92.06 94 THR A O 1
ATOM 804 N N . LYS A 1 95 ? -9.103 -1.821 24.913 1.00 89.19 95 LYS A N 1
ATOM 805 C CA . LYS A 1 95 ? -8.838 -0.381 25.142 1.00 89.19 95 LYS A CA 1
ATOM 806 C C . LYS A 1 95 ? -7.481 -0.140 25.828 1.00 89.19 95 LYS A C 1
ATOM 808 O O . LYS A 1 95 ? -6.733 0.743 25.414 1.00 89.19 95 LYS A O 1
ATOM 813 N N . LYS A 1 96 ? -7.137 -0.971 26.821 1.00 92.00 96 LYS A N 1
ATOM 814 C CA . LYS A 1 96 ? -5.853 -0.935 27.545 1.00 92.00 96 LYS A CA 1
ATOM 815 C C . LYS A 1 96 ? -4.663 -1.193 26.624 1.00 92.00 96 LYS A C 1
ATOM 817 O O . LYS A 1 96 ? -3.678 -0.460 26.656 1.00 92.00 96 LYS A O 1
ATOM 822 N N . LEU A 1 97 ? -4.749 -2.222 25.786 1.00 92.19 97 LEU A N 1
ATOM 823 C CA . LEU A 1 97 ? -3.671 -2.565 24.868 1.00 92.19 97 LEU A CA 1
ATOM 824 C C . LEU A 1 97 ? -3.529 -1.528 23.738 1.00 92.19 97 LEU A C 1
ATOM 826 O O . LEU A 1 97 ? -2.402 -1.220 23.353 1.00 92.19 97 LEU A O 1
ATOM 830 N N . LYS A 1 98 ? -4.631 -0.931 23.256 1.00 91.25 98 LYS A N 1
ATOM 831 C CA . LYS A 1 98 ? -4.597 0.208 22.315 1.00 91.25 98 LYS A CA 1
ATOM 832 C C . LYS A 1 98 ? -3.836 1.384 22.903 1.00 91.25 98 LYS A C 1
ATOM 834 O O . LYS A 1 98 ? -2.924 1.903 22.262 1.00 91.25 98 LYS A O 1
ATOM 839 N N . LEU A 1 99 ? -4.168 1.755 24.142 1.00 92.38 99 LEU A N 1
ATOM 840 C CA . LEU A 1 99 ? -3.440 2.789 24.865 1.00 92.38 99 LEU A CA 1
ATOM 841 C C . LEU A 1 99 ? -1.953 2.438 24.949 1.00 92.38 99 LEU A C 1
ATOM 843 O O . LEU A 1 99 ? -1.133 3.257 24.553 1.00 92.38 99 LEU A O 1
ATOM 847 N N . LYS A 1 100 ? -1.608 1.228 25.408 1.00 93.06 100 LYS A N 1
ATOM 848 C CA . LYS A 1 100 ? -0.209 0.798 25.542 1.00 93.06 100 LYS A CA 1
ATOM 849 C C . LYS A 1 100 ? 0.551 0.944 24.223 1.00 93.06 100 LYS A C 1
ATOM 851 O O . LYS A 1 100 ? 1.586 1.592 24.204 1.00 93.06 100 LYS A O 1
ATOM 856 N N . ARG A 1 101 ? 0.014 0.431 23.110 1.00 91.88 101 ARG A N 1
ATOM 857 C CA . ARG A 1 101 ? 0.664 0.551 21.792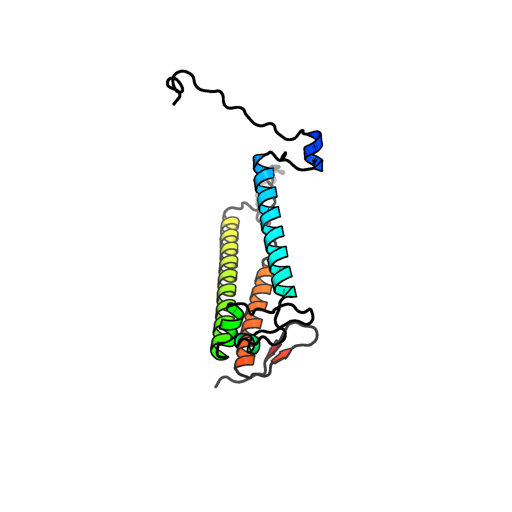 1.00 91.88 101 ARG A CA 1
ATOM 858 C C . ARG A 1 101 ? 0.856 2.005 21.365 1.00 91.88 101 ARG A C 1
ATOM 860 O O . ARG A 1 101 ? 1.900 2.338 20.816 1.00 91.88 101 ARG A O 1
ATOM 867 N N . ASN A 1 102 ? -0.131 2.868 21.601 1.00 91.88 102 ASN A N 1
ATOM 868 C CA . ASN A 1 102 ? -0.018 4.289 21.270 1.00 91.88 102 ASN A CA 1
ATOM 869 C C . ASN A 1 102 ? 0.999 5.011 22.165 1.00 91.88 102 ASN A C 1
ATOM 871 O O . ASN A 1 102 ? 1.757 5.839 21.670 1.00 91.88 102 ASN A O 1
ATOM 875 N N . LEU A 1 103 ? 1.062 4.672 23.455 1.00 93.81 103 LEU A N 1
ATOM 876 C CA . LEU A 1 103 ? 2.084 5.187 24.369 1.00 93.81 103 LEU A CA 1
ATOM 877 C C . LEU A 1 103 ? 3.484 4.710 23.979 1.00 93.81 103 LEU A C 1
ATOM 879 O O . LEU A 1 103 ? 4.398 5.527 23.963 1.00 93.81 103 LEU A O 1
ATOM 883 N N . ASP A 1 104 ? 3.633 3.437 23.608 1.00 94.69 104 ASP A N 1
ATOM 884 C CA . ASP A 1 104 ? 4.896 2.859 23.144 1.00 94.69 104 ASP A CA 1
ATOM 885 C C . ASP A 1 104 ? 5.387 3.607 21.886 1.00 94.69 104 ASP A C 1
ATOM 887 O O . ASP A 1 104 ? 6.527 4.060 21.859 1.00 94.69 104 ASP A O 1
ATOM 891 N N . LYS A 1 105 ? 4.508 3.857 20.898 1.00 93.56 105 LYS A N 1
ATOM 892 C CA . LYS A 1 105 ? 4.822 4.662 19.695 1.00 93.56 105 LYS A CA 1
ATOM 893 C C . LYS A 1 105 ? 5.278 6.088 20.029 1.00 93.56 105 LYS A C 1
ATOM 895 O O . LYS A 1 105 ? 6.203 6.610 19.411 1.00 93.56 105 LYS A O 1
ATOM 900 N N . ILE A 1 106 ? 4.622 6.750 20.984 1.00 94.06 106 ILE A N 1
ATOM 901 C CA . ILE A 1 106 ? 5.052 8.088 21.416 1.00 94.06 106 ILE A CA 1
ATOM 902 C C . ILE A 1 106 ? 6.407 8.011 22.125 1.00 94.06 106 ILE A C 1
ATOM 904 O O . ILE A 1 106 ? 7.270 8.849 21.876 1.00 94.06 106 ILE A O 1
ATOM 908 N N . GLY A 1 107 ? 6.608 6.999 22.971 1.00 94.56 107 GLY A N 1
ATOM 909 C CA . GLY A 1 107 ? 7.860 6.769 23.685 1.00 94.56 107 GLY A CA 1
ATOM 910 C C . GLY A 1 107 ? 9.041 6.555 22.741 1.00 94.56 107 GLY A C 1
ATOM 911 O O . GLY A 1 107 ? 10.075 7.195 22.917 1.00 94.56 107 GLY A O 1
ATOM 912 N N . THR A 1 108 ? 8.877 5.736 21.697 1.00 94.81 108 THR A N 1
ATOM 913 C CA . THR A 1 108 ? 9.921 5.531 20.681 1.00 94.81 108 THR A CA 1
ATOM 914 C C . THR A 1 108 ? 10.254 6.823 19.945 1.00 94.81 108 THR A C 1
ATOM 916 O O . THR A 1 108 ? 11.427 7.138 19.763 1.00 94.81 108 THR A O 1
ATOM 919 N N . ASN A 1 109 ? 9.245 7.617 19.575 1.00 93.56 109 ASN A N 1
ATOM 920 C CA . ASN A 1 109 ? 9.471 8.897 18.902 1.00 93.56 109 ASN A CA 1
ATOM 921 C C . ASN A 1 109 ? 10.211 9.888 19.810 1.00 93.56 109 ASN A C 1
ATOM 923 O O . ASN A 1 109 ? 11.156 10.536 19.370 1.00 93.56 109 ASN A O 1
ATOM 927 N N . LEU A 1 110 ? 9.829 9.970 21.087 1.00 92.88 110 LEU A N 1
ATOM 928 C CA . LEU A 1 110 ? 10.500 10.818 22.071 1.00 92.88 110 LEU A CA 1
ATOM 929 C C . LEU A 1 110 ? 11.960 10.395 22.285 1.00 92.88 110 LEU A C 1
ATOM 931 O O . LEU A 1 110 ? 12.844 11.247 22.348 1.00 92.88 110 LEU A O 1
ATOM 935 N N . PHE A 1 111 ? 12.223 9.088 22.347 1.00 94.12 111 PHE A N 1
ATOM 936 C CA . PHE A 1 111 ? 13.577 8.547 22.436 1.00 94.12 111 PHE A CA 1
ATOM 937 C C . PHE A 1 111 ? 14.436 8.976 21.240 1.00 94.12 111 PHE A C 1
ATOM 939 O O . PHE A 1 111 ? 15.541 9.483 21.430 1.00 94.12 111 PHE A O 1
ATOM 946 N N . VAL A 1 112 ? 13.905 8.853 20.018 1.00 92.25 112 VAL A N 1
ATOM 947 C CA . VAL A 1 112 ? 14.593 9.290 18.794 1.00 92.25 112 VAL A CA 1
ATOM 948 C C . VAL A 1 112 ? 14.862 10.798 18.815 1.00 92.25 112 VAL A C 1
ATOM 950 O O . VAL A 1 112 ? 15.982 11.213 18.526 1.00 92.25 112 VAL A O 1
ATOM 953 N N . LEU A 1 113 ? 13.887 11.625 19.209 1.00 88.75 113 LEU A N 1
ATOM 954 C CA . LEU A 1 113 ? 14.080 13.079 19.306 1.00 88.75 113 LEU A CA 1
ATOM 955 C C . LEU A 1 113 ? 15.153 13.463 20.331 1.00 88.75 113 LEU A C 1
ATOM 957 O O . LEU A 1 113 ? 15.991 14.319 20.047 1.00 88.75 113 LEU A O 1
ATOM 961 N N . ASN A 1 114 ? 15.164 12.814 21.497 1.00 89.19 114 ASN A N 1
ATOM 962 C CA . ASN A 1 114 ? 16.193 13.036 22.512 1.00 89.19 114 ASN A CA 1
ATOM 963 C C . ASN A 1 114 ? 17.574 12.614 22.004 1.00 89.19 114 ASN A C 1
ATOM 965 O O . ASN A 1 114 ? 18.548 13.335 22.206 1.00 89.19 114 ASN A O 1
ATOM 969 N N . HIS A 1 115 ? 17.661 11.483 21.299 1.00 89.81 115 HIS A N 1
ATOM 970 C CA . HIS A 1 115 ? 18.908 11.028 20.693 1.00 89.81 115 HIS A CA 1
ATOM 971 C C . HIS A 1 115 ? 19.437 12.025 19.652 1.00 89.81 115 HIS A C 1
ATOM 973 O O . HIS A 1 115 ? 20.612 12.394 19.693 1.00 89.81 115 HIS A O 1
ATOM 979 N N . ILE A 1 116 ? 18.565 12.523 18.769 1.00 87.50 116 ILE A N 1
ATOM 980 C CA . ILE A 1 116 ? 18.901 13.554 17.778 1.00 87.50 116 ILE A CA 1
ATOM 981 C C . ILE A 1 116 ? 19.394 14.827 18.480 1.00 87.50 116 ILE A C 1
ATOM 983 O O . ILE A 1 116 ? 20.465 15.328 18.144 1.00 87.50 116 ILE A O 1
ATOM 987 N N . SER A 1 117 ? 18.666 15.317 19.488 1.00 85.06 117 SER A N 1
ATOM 988 C CA . SER A 1 117 ? 19.042 16.511 20.261 1.00 85.06 117 SER A CA 1
ATOM 989 C C . SER A 1 117 ? 20.411 16.356 20.934 1.00 85.06 117 SER A C 1
ATOM 991 O O . SER A 1 117 ? 21.284 17.209 20.780 1.00 85.06 117 SER A O 1
ATOM 993 N N . ASN A 1 118 ? 20.653 15.219 21.593 1.00 85.62 118 ASN A N 1
ATOM 994 C CA . ASN A 1 118 ? 21.933 14.926 22.238 1.00 85.62 118 ASN A CA 1
ATOM 995 C C . ASN A 1 118 ? 23.083 14.836 21.223 1.00 85.62 118 ASN A C 1
ATOM 997 O O . ASN A 1 118 ? 24.175 15.330 21.497 1.00 85.62 118 ASN A O 1
ATOM 1001 N N . SER A 1 119 ? 22.837 14.258 20.040 1.00 83.75 119 SER A N 1
ATOM 1002 C CA . SER A 1 119 ? 23.814 14.213 18.943 1.00 83.75 119 SER A CA 1
ATOM 1003 C C . SER A 1 119 ? 24.135 15.606 18.393 1.00 83.75 119 SER A C 1
ATOM 1005 O O . SER A 1 119 ? 25.288 15.898 18.077 1.00 83.75 119 SER A O 1
ATOM 1007 N N . HIS A 1 120 ? 23.140 16.490 18.286 1.00 76.81 120 HIS A N 1
ATOM 1008 C CA . HIS A 1 120 ? 23.384 17.883 17.918 1.00 76.81 120 HIS A CA 1
ATOM 1009 C C . HIS A 1 120 ? 24.212 18.604 18.987 1.00 76.81 120 HIS A C 1
ATOM 1011 O O . HIS A 1 120 ? 25.212 19.224 18.637 1.00 76.81 120 HIS A O 1
ATOM 1017 N N . ASN A 1 121 ? 23.859 18.462 20.267 1.00 74.88 121 ASN A N 1
ATOM 1018 C CA . ASN A 1 121 ? 24.563 19.116 21.375 1.00 74.88 121 ASN A CA 1
ATOM 1019 C C . ASN A 1 121 ? 26.021 18.645 21.517 1.00 74.88 121 ASN A C 1
ATOM 1021 O O . ASN A 1 121 ? 26.914 19.447 21.791 1.00 74.88 121 ASN A O 1
ATOM 1025 N N . SER A 1 122 ? 26.303 17.357 21.301 1.00 75.62 122 SER A N 1
ATOM 1026 C CA . SER A 1 122 ? 27.684 16.861 21.325 1.00 75.62 122 SER A CA 1
ATOM 1027 C C . SER A 1 122 ? 28.514 17.440 20.175 1.00 75.62 122 SER A C 1
ATOM 1029 O O . SER A 1 122 ? 29.639 17.890 20.396 1.00 75.62 122 SER A O 1
ATOM 1031 N N . LYS A 1 123 ? 27.943 17.520 18.964 1.00 72.75 123 LYS A N 1
ATOM 1032 C CA . LYS A 1 123 ? 28.589 18.146 17.798 1.00 72.75 123 LYS A CA 1
ATOM 1033 C C . LYS A 1 123 ? 28.839 19.640 18.002 1.00 72.75 123 LYS A C 1
ATOM 1035 O O . LYS A 1 123 ? 29.902 20.119 17.620 1.00 72.75 123 LYS A O 1
ATOM 1040 N N . THR A 1 124 ? 27.906 20.378 18.610 1.00 67.75 124 THR A N 1
ATOM 1041 C CA . THR A 1 124 ? 28.117 21.805 18.912 1.00 67.75 124 THR A CA 1
ATOM 1042 C C . THR A 1 124 ? 29.214 22.008 19.950 1.00 67.75 124 THR A C 1
ATOM 1044 O O . THR A 1 124 ? 30.047 22.890 19.777 1.00 67.75 124 THR A O 1
ATOM 1047 N N . ASN A 1 125 ? 29.270 21.173 20.991 1.00 64.75 125 ASN A N 1
ATOM 1048 C CA . ASN A 1 125 ? 30.301 21.284 22.024 1.00 64.75 125 ASN A CA 1
ATOM 1049 C C . ASN A 1 125 ? 31.704 20.986 21.470 1.00 64.75 125 ASN A C 1
ATOM 1051 O O . ASN A 1 125 ? 32.633 21.734 21.758 1.00 64.75 125 ASN A O 1
ATOM 1055 N N . GLY A 1 126 ? 31.844 19.965 20.615 1.00 63.38 126 GLY A N 1
ATOM 1056 C CA . GLY A 1 126 ? 33.106 19.680 19.918 1.00 63.38 126 GLY A CA 1
ATOM 1057 C C . GLY A 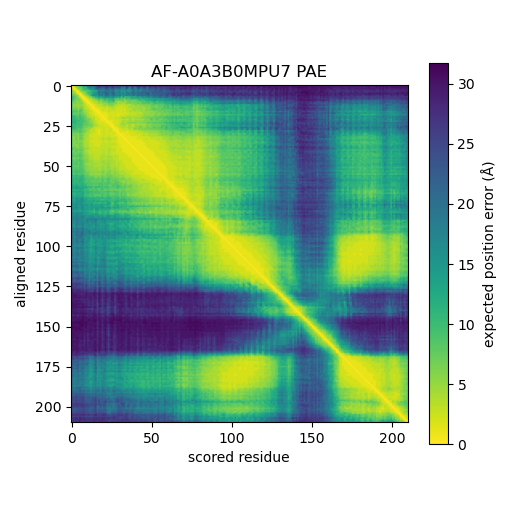1 126 ? 33.507 20.763 18.906 1.00 63.38 126 GLY A C 1
ATOM 1058 O O . GLY A 1 126 ? 34.689 21.059 18.743 1.00 63.38 126 GLY A O 1
ATOM 1059 N N . ALA A 1 127 ? 32.537 21.411 18.253 1.00 59.62 127 ALA A N 1
ATOM 1060 C CA . ALA A 1 127 ? 32.810 22.547 17.373 1.00 59.62 127 ALA A CA 1
ATOM 1061 C C . ALA A 1 127 ? 33.281 23.785 18.157 1.00 59.62 127 ALA A C 1
ATOM 1063 O O . ALA A 1 127 ? 34.217 24.449 17.722 1.00 59.62 127 ALA A O 1
ATOM 1064 N N . ASN A 1 128 ? 32.699 24.058 19.331 1.00 58.22 128 ASN A N 1
ATOM 1065 C CA . ASN A 1 128 ? 33.099 25.178 20.190 1.00 58.22 128 ASN A CA 1
ATOM 1066 C C . ASN A 1 128 ? 34.540 25.042 20.711 1.00 58.22 128 ASN A C 1
ATOM 1068 O O . ASN A 1 128 ? 35.202 26.055 20.914 1.00 58.22 128 ASN A O 1
ATOM 1072 N N . THR A 1 129 ? 35.051 23.818 20.895 1.00 59.69 129 THR A N 1
ATOM 1073 C CA . THR A 1 129 ? 36.459 23.587 21.270 1.00 59.69 129 THR A CA 1
ATOM 1074 C C . THR A 1 129 ? 37.443 23.746 20.108 1.00 59.69 129 THR A C 1
ATOM 1076 O O . THR A 1 129 ? 38.615 24.011 20.344 1.00 59.69 129 THR A O 1
ATOM 1079 N N . ILE A 1 130 ? 36.991 23.584 18.859 1.00 54.38 130 ILE A N 1
ATOM 1080 C CA . ILE A 1 130 ? 37.841 23.648 17.652 1.00 54.38 130 ILE A CA 1
ATOM 1081 C C . ILE A 1 130 ? 37.788 25.038 17.002 1.00 54.38 130 ILE A C 1
ATOM 1083 O O . ILE A 1 130 ? 38.664 25.422 16.226 1.00 54.38 130 ILE A O 1
ATOM 1087 N N . SER A 1 131 ? 36.758 25.821 17.303 1.00 51.16 131 SER A N 1
ATOM 1088 C CA . SER A 1 131 ? 36.596 27.134 16.714 1.00 51.16 131 SER A CA 1
ATOM 1089 C C . SER A 1 131 ? 37.485 28.157 17.430 1.00 51.16 131 SER A C 1
ATOM 1091 O O . SER A 1 131 ? 37.160 28.594 18.533 1.00 51.16 131 SER A O 1
ATOM 1093 N N . ASN A 1 132 ? 38.547 28.616 16.756 1.00 55.28 132 ASN A N 1
ATOM 1094 C CA . ASN A 1 132 ? 39.186 29.924 16.980 1.00 55.28 132 ASN A CA 1
ATOM 1095 C C . ASN A 1 132 ? 38.191 31.061 16.648 1.00 55.28 132 ASN A C 1
ATOM 1097 O O . ASN A 1 132 ? 38.469 31.943 15.838 1.00 55.28 132 ASN A O 1
ATOM 1101 N N . VAL A 1 133 ? 36.977 31.013 17.199 1.00 57.91 133 VAL A N 1
ATOM 1102 C CA . VAL A 1 133 ? 36.033 32.123 17.108 1.00 57.91 133 VAL A CA 1
ATOM 1103 C C . VAL A 1 133 ? 36.601 33.203 18.018 1.00 57.91 133 VAL A C 1
ATOM 1105 O O . VAL A 1 133 ? 36.781 32.935 19.208 1.00 57.91 133 VAL A O 1
ATOM 1108 N N . PRO A 1 134 ? 36.919 34.400 17.492 1.00 57.22 134 PRO A N 1
ATOM 1109 C CA . PRO A 1 134 ? 37.446 35.468 18.317 1.00 57.22 134 PRO A CA 1
ATOM 1110 C C . PRO A 1 134 ? 36.408 35.755 19.395 1.00 57.22 134 PRO A C 1
ATOM 1112 O O . PRO A 1 134 ? 35.276 36.159 19.110 1.00 57.22 134 PRO A O 1
ATOM 1115 N N . ASN A 1 135 ? 36.774 35.480 20.644 1.00 63.81 135 ASN A N 1
ATOM 1116 C CA . ASN A 1 135 ? 35.972 35.890 21.776 1.00 63.81 135 ASN A CA 1
ATOM 1117 C C . ASN A 1 135 ? 35.805 37.408 21.647 1.00 63.81 135 ASN A C 1
ATOM 1119 O O . ASN A 1 135 ? 36.798 38.123 21.574 1.00 63.81 135 ASN A O 1
ATOM 1123 N N . LYS A 1 136 ? 34.569 37.917 21.599 1.00 63.31 136 LYS A N 1
ATOM 1124 C CA . LYS A 1 136 ? 34.306 39.367 21.481 1.00 63.31 136 LYS A CA 1
ATOM 1125 C C . LYS A 1 136 ? 34.769 40.162 22.711 1.00 63.31 136 LYS A C 1
ATOM 1127 O O . LYS A 1 136 ? 34.501 41.354 22.807 1.00 63.31 136 LYS A O 1
ATOM 1132 N N . LYS A 1 137 ? 35.423 39.509 23.674 1.00 67.19 137 LYS A N 1
ATOM 1133 C CA . LYS A 1 137 ? 36.182 40.173 24.725 1.00 67.19 137 LYS A CA 1
ATOM 1134 C C . LYS A 1 137 ? 37.413 40.809 24.086 1.00 67.19 137 LYS A C 1
ATOM 1136 O O . LYS A 1 137 ? 38.332 40.115 23.665 1.00 67.19 137 LYS A O 1
ATOM 1141 N N . THR A 1 138 ? 37.412 42.131 24.010 1.00 67.25 138 THR A N 1
ATOM 1142 C CA . THR A 1 138 ? 38.594 42.920 23.666 1.00 67.25 138 THR A CA 1
ATOM 1143 C C . THR A 1 138 ? 39.677 42.639 24.706 1.00 67.25 138 THR A C 1
ATOM 1145 O O . THR A 1 138 ? 39.482 42.932 25.886 1.00 67.25 138 THR A O 1
ATOM 1148 N N . HIS A 1 139 ? 40.791 42.030 24.303 1.00 70.31 139 HIS A N 1
ATOM 1149 C CA . HIS A 1 139 ? 41.949 41.890 25.181 1.00 70.31 139 HIS A CA 1
ATOM 1150 C C . HIS A 1 139 ? 42.546 43.285 25.401 1.00 70.31 139 HIS A C 1
ATOM 1152 O O . HIS A 1 139 ? 43.006 43.910 24.448 1.00 70.31 139 HIS A O 1
ATOM 1158 N N . ILE A 1 140 ? 42.505 43.788 26.634 1.00 69.50 140 ILE A N 1
ATOM 1159 C CA . ILE A 1 140 ? 43.139 45.061 26.991 1.00 69.50 140 ILE A CA 1
ATOM 1160 C C . ILE A 1 140 ? 44.603 44.747 27.303 1.00 69.50 140 ILE A C 1
ATOM 1162 O O . ILE A 1 140 ? 44.886 43.967 28.209 1.00 69.50 140 ILE A O 1
ATOM 1166 N N . ILE A 1 141 ? 45.524 45.290 26.508 1.00 74.00 141 ILE A N 1
ATOM 1167 C CA . ILE A 1 141 ? 46.968 45.209 26.758 1.00 74.00 141 ILE A CA 1
ATOM 1168 C C . ILE A 1 141 ? 47.364 46.520 27.436 1.00 74.00 141 ILE A C 1
ATOM 1170 O O . ILE A 1 141 ? 47.106 47.585 26.881 1.00 74.00 141 ILE A O 1
ATOM 1174 N N . PHE A 1 142 ? 47.962 46.442 28.624 1.00 67.50 142 PHE A N 1
ATOM 1175 C CA . PHE A 1 142 ? 48.582 47.593 29.279 1.00 67.50 142 PHE A CA 1
ATOM 1176 C C . PHE A 1 142 ? 50.070 47.612 28.911 1.00 67.50 142 PHE A C 1
ATOM 1178 O O . PHE A 1 142 ? 50.720 46.566 28.898 1.00 67.50 142 PHE A O 1
ATOM 1185 N N . SER A 1 143 ? 50.593 48.773 28.530 1.00 70.56 143 SER A N 1
ATOM 1186 C CA . SER A 1 143 ? 52.005 48.976 28.200 1.00 70.56 143 SER A CA 1
ATOM 1187 C C . SER A 1 143 ? 52.445 50.293 28.821 1.00 70.56 143 SER A C 1
ATOM 1189 O O . SER A 1 143 ? 51.762 51.297 28.643 1.00 70.56 143 SER A O 1
ATOM 1191 N N . ASP A 1 144 ? 53.558 50.267 29.549 1.00 63.16 144 ASP A N 1
ATOM 1192 C CA . ASP A 1 144 ? 54.032 51.390 30.371 1.00 63.16 144 ASP A CA 1
ATOM 1193 C C . ASP A 1 144 ? 54.909 52.393 29.586 1.00 63.16 144 ASP A C 1
ATOM 1195 O O . ASP A 1 144 ? 55.571 53.238 30.176 1.00 63.16 144 ASP A O 1
ATOM 1199 N N . GLU A 1 145 ? 54.901 52.326 28.249 1.00 62.09 145 GLU A N 1
ATOM 1200 C CA . GLU A 1 145 ? 55.677 53.187 27.346 1.00 62.09 145 GLU A CA 1
ATOM 1201 C C . GLU A 1 145 ? 54.778 53.707 26.206 1.00 62.09 145 GLU A C 1
ATOM 1203 O O . GLU A 1 145 ? 54.082 52.919 25.556 1.00 62.09 145 GLU A O 1
ATOM 1208 N N . ASP A 1 146 ? 54.816 55.019 25.924 1.00 59.81 146 ASP A N 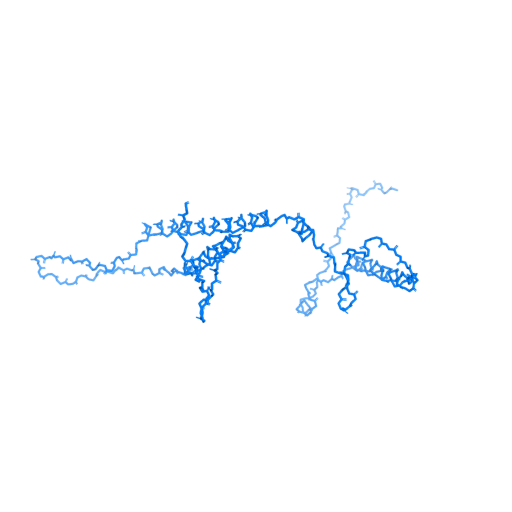1
ATOM 1209 C CA . ASP A 1 146 ? 54.034 55.704 24.874 1.00 59.81 146 ASP A CA 1
ATOM 1210 C C . ASP A 1 146 ? 54.537 55.349 23.455 1.00 59.81 146 ASP A C 1
ATOM 1212 O O . ASP A 1 146 ? 55.070 56.173 22.705 1.00 59.81 146 ASP A O 1
ATOM 1216 N N . CYS A 1 147 ? 54.383 54.087 23.052 1.00 49.34 147 CYS A N 1
ATOM 1217 C CA . CYS A 1 147 ? 54.789 53.588 21.742 1.00 49.34 147 CYS A CA 1
ATOM 1218 C C . CYS A 1 147 ? 53.582 53.469 20.796 1.00 49.34 147 CYS A C 1
ATOM 1220 O O . CYS A 1 147 ? 52.607 52.764 21.049 1.00 49.34 147 CYS A O 1
ATOM 1222 N N . LYS A 1 148 ? 53.664 54.181 19.667 1.00 51.75 148 LYS A N 1
ATOM 1223 C CA . LYS A 1 148 ? 52.622 54.313 18.638 1.00 51.75 148 LYS A CA 1
ATOM 1224 C C . LYS A 1 148 ? 52.149 52.968 18.064 1.00 51.75 148 LYS A C 1
ATOM 1226 O O . LYS A 1 148 ? 52.955 52.089 17.772 1.00 51.75 148 LYS A O 1
ATOM 1231 N N . ASN A 1 149 ? 50.834 52.893 17.819 1.00 50.44 149 ASN A N 1
ATOM 1232 C CA . ASN A 1 149 ? 50.088 51.838 17.117 1.00 50.44 149 ASN A CA 1
ATOM 1233 C C . ASN A 1 149 ? 50.924 51.035 16.104 1.00 50.44 149 ASN A C 1
ATOM 1235 O O . ASN A 1 149 ? 51.209 51.509 15.002 1.00 50.44 149 ASN A O 1
ATOM 1239 N N . SER A 1 150 ? 51.211 49.775 16.431 1.00 46.56 150 SER A N 1
ATOM 1240 C CA . SER A 1 150 ? 51.612 48.776 15.445 1.00 46.56 150 SER A CA 1
ATOM 1241 C C . SER A 1 150 ? 50.360 48.059 14.923 1.00 46.56 150 SER A C 1
ATOM 1243 O O . SER A 1 150 ? 49.650 47.365 15.650 1.00 46.56 150 SER A O 1
ATOM 1245 N N . ASN A 1 151 ? 50.048 48.262 13.641 1.00 50.56 151 ASN A N 1
ATOM 1246 C CA . ASN A 1 151 ? 48.953 47.577 12.953 1.00 50.56 151 ASN A CA 1
ATOM 1247 C C . ASN A 1 151 ? 49.240 46.068 12.885 1.00 50.56 151 ASN A C 1
ATOM 1249 O O . ASN A 1 151 ? 49.991 45.611 12.021 1.00 50.56 151 ASN A O 1
ATOM 1253 N N . SER A 1 152 ? 48.624 45.276 13.766 1.00 47.62 152 SER A N 1
ATOM 1254 C CA . SER A 1 152 ? 48.636 43.817 13.644 1.00 47.62 152 SER A CA 1
ATOM 1255 C C . SER A 1 152 ? 47.556 43.369 12.650 1.00 47.62 152 SER A C 1
ATOM 1257 O O . SER A 1 152 ? 46.352 43.422 12.898 1.00 47.62 152 SER A O 1
ATOM 1259 N N . ASN A 1 153 ? 47.995 42.944 11.464 1.00 47.38 153 ASN A N 1
ATOM 1260 C CA . ASN A 1 153 ? 47.133 42.410 10.411 1.00 47.38 153 ASN A CA 1
ATOM 1261 C C . ASN A 1 153 ? 46.622 41.009 10.785 1.00 47.38 153 ASN A C 1
ATOM 1263 O O . ASN A 1 153 ? 47.183 40.003 10.349 1.00 47.38 153 ASN A O 1
ATOM 1267 N N . HIS A 1 154 ? 45.539 40.913 11.558 1.00 47.25 154 HIS A N 1
ATOM 1268 C CA . HIS A 1 154 ? 44.884 39.625 11.785 1.00 47.25 154 HIS A CA 1
ATOM 1269 C C . HIS A 1 154 ? 43.852 39.348 10.676 1.00 47.25 154 HIS A C 1
ATOM 1271 O O . HIS A 1 154 ? 42.765 39.925 10.647 1.00 47.25 154 HIS A O 1
ATOM 1277 N N . LYS A 1 155 ? 44.189 38.454 9.733 1.00 47.38 155 LYS A N 1
ATOM 1278 C CA . LYS A 1 155 ? 43.256 37.957 8.703 1.00 47.38 155 LYS A CA 1
ATOM 1279 C C . LYS A 1 155 ? 42.054 37.273 9.369 1.00 47.38 155 LYS A C 1
ATOM 1281 O O . LYS A 1 155 ? 42.196 36.184 9.919 1.00 47.38 155 LYS A O 1
ATOM 1286 N N . GLN A 1 156 ? 40.872 37.887 9.287 1.00 48.66 156 GLN A N 1
ATOM 1287 C CA . GLN A 1 156 ? 39.612 37.249 9.675 1.00 48.66 156 GLN A CA 1
ATOM 1288 C C . GLN A 1 156 ? 39.219 36.218 8.611 1.00 48.66 156 GLN A C 1
ATOM 1290 O O . GLN A 1 156 ? 38.855 36.569 7.489 1.00 48.66 156 GLN A O 1
ATOM 1295 N N . VAL A 1 157 ? 39.297 34.933 8.953 1.00 41.78 157 VAL A N 1
ATOM 1296 C CA . VAL A 1 157 ? 38.725 33.863 8.128 1.00 41.78 157 VAL A CA 1
ATOM 1297 C C . VAL A 1 157 ? 37.250 33.733 8.501 1.00 41.78 157 VAL A C 1
ATOM 1299 O O . VAL A 1 157 ? 36.902 33.142 9.521 1.00 41.78 157 VAL A O 1
ATOM 1302 N N . ASN A 1 158 ? 36.368 34.298 7.677 1.00 44.69 158 ASN A N 1
ATOM 1303 C CA . ASN A 1 158 ? 34.924 34.137 7.832 1.00 44.69 158 ASN A CA 1
ATOM 1304 C C . ASN A 1 158 ? 34.502 32.732 7.383 1.00 44.69 158 ASN A C 1
ATOM 1306 O O . ASN A 1 158 ? 34.188 32.506 6.214 1.00 44.69 158 ASN A O 1
ATOM 1310 N N . VAL A 1 159 ? 34.464 31.776 8.314 1.00 46.97 159 VAL A N 1
ATOM 1311 C CA . VAL A 1 159 ? 33.809 30.485 8.071 1.00 46.97 159 VAL A CA 1
ATOM 1312 C C . VAL A 1 159 ? 32.305 30.679 8.232 1.00 46.97 159 VAL A C 1
ATOM 1314 O O . VAL A 1 159 ? 31.778 30.834 9.332 1.00 46.97 159 VAL A O 1
ATOM 1317 N N . SER A 1 160 ? 31.596 30.694 7.106 1.00 44.47 160 SER A N 1
ATOM 1318 C CA . SER A 1 160 ? 30.137 30.745 7.088 1.00 44.47 160 SER A CA 1
ATOM 1319 C C . SER A 1 160 ? 29.568 29.422 7.618 1.00 44.47 160 SER A C 1
ATOM 1321 O O . SER A 1 160 ? 29.510 28.430 6.894 1.00 44.47 160 SER A O 1
ATOM 1323 N N . LEU A 1 161 ? 29.120 29.403 8.877 1.00 47.50 161 LEU A N 1
ATOM 1324 C CA . LEU A 1 161 ? 28.315 28.321 9.460 1.00 47.50 161 LEU A CA 1
ATOM 1325 C C . LEU A 1 161 ? 26.896 28.337 8.864 1.00 47.50 161 LEU A C 1
ATOM 1327 O O . LEU A 1 161 ? 25.903 28.656 9.518 1.00 47.50 161 LEU A O 1
ATOM 1331 N N . LYS A 1 162 ? 26.783 27.986 7.581 1.00 44.50 162 LYS A N 1
ATOM 1332 C CA . LYS A 1 162 ? 25.499 27.649 6.959 1.00 44.50 162 LYS A CA 1
ATOM 1333 C C . LYS A 1 162 ? 25.115 26.247 7.424 1.00 44.50 162 LYS A C 1
ATOM 1335 O O . LYS A 1 162 ? 25.599 25.263 6.879 1.00 44.50 162 LYS A O 1
ATOM 1340 N N . GLY A 1 163 ? 24.253 26.145 8.437 1.00 45.41 163 GLY A N 1
ATOM 1341 C CA . GLY A 1 163 ? 23.729 24.833 8.840 1.00 45.41 163 GLY A CA 1
ATOM 1342 C C . GLY A 1 163 ? 22.872 24.756 10.102 1.00 45.41 163 GLY A C 1
ATOM 1343 O O . GLY A 1 163 ? 22.181 23.760 10.286 1.00 45.41 163 GLY A O 1
ATOM 1344 N N . LEU A 1 164 ? 22.842 25.779 10.958 1.00 46.56 164 LEU A N 1
ATOM 1345 C CA . LEU A 1 164 ? 22.092 25.716 12.219 1.00 46.56 164 LEU A CA 1
ATOM 1346 C C . LEU A 1 164 ? 20.625 26.138 12.034 1.00 46.56 164 LEU A C 1
ATOM 1348 O O . LEU A 1 164 ? 20.178 27.153 12.562 1.00 46.56 164 LEU A O 1
ATOM 1352 N N . LYS A 1 165 ? 19.844 25.374 11.263 1.00 47.62 165 LYS A N 1
ATOM 1353 C CA . LYS A 1 165 ? 18.385 25.559 11.239 1.00 47.62 165 LYS A CA 1
ATOM 1354 C C . LYS A 1 165 ? 17.741 24.878 12.460 1.00 47.62 165 LYS A C 1
ATOM 1356 O O . LYS A 1 165 ? 17.433 23.696 12.434 1.00 47.62 165 LYS A O 1
ATOM 1361 N N . ALA A 1 166 ? 17.546 25.703 13.494 1.00 50.66 166 ALA A N 1
ATOM 1362 C CA . ALA A 1 166 ? 16.494 25.720 14.523 1.00 50.66 166 ALA A CA 1
ATOM 1363 C C . ALA A 1 166 ? 16.284 24.484 15.447 1.00 50.66 166 ALA A C 1
ATOM 1365 O O . ALA A 1 166 ? 15.395 23.671 15.182 1.00 50.66 166 ALA A O 1
ATOM 1366 N N . PRO A 1 167 ? 16.937 24.430 16.633 1.00 57.38 167 PRO A N 1
ATOM 1367 C CA . PRO A 1 167 ? 16.530 23.551 17.750 1.00 57.38 167 PRO A CA 1
ATOM 1368 C C . PRO A 1 167 ? 15.069 23.764 18.206 1.00 57.38 167 PRO A C 1
ATOM 1370 O O . PRO A 1 167 ? 14.457 22.877 18.801 1.00 57.38 167 PRO A O 1
ATOM 1373 N N . ASN A 1 168 ? 14.480 24.918 17.877 1.00 63.78 168 ASN A N 1
ATOM 1374 C CA . ASN A 1 168 ? 13.119 25.296 18.263 1.00 63.78 168 ASN A CA 1
ATOM 1375 C C . ASN A 1 168 ? 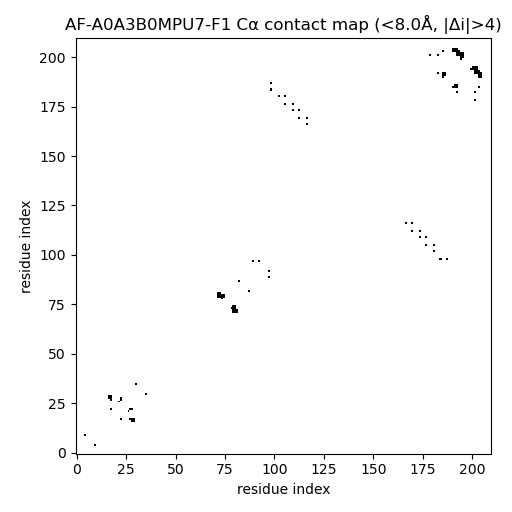12.055 24.332 17.715 1.00 63.78 168 ASN A C 1
ATOM 1377 O O . ASN A 1 168 ? 11.110 24.006 18.426 1.00 63.78 168 ASN A O 1
ATOM 1381 N N . ASN A 1 169 ? 12.226 23.805 16.497 1.00 77.50 169 ASN A N 1
ATOM 1382 C CA . ASN A 1 169 ? 11.244 22.892 15.901 1.00 77.50 169 ASN A CA 1
ATOM 1383 C C . ASN A 1 169 ? 11.219 21.523 16.603 1.00 77.50 169 ASN A C 1
ATOM 1385 O O . ASN A 1 169 ? 10.151 20.935 16.769 1.00 77.50 169 ASN A O 1
ATOM 1389 N N . LEU A 1 170 ? 12.379 21.026 17.048 1.00 82.31 170 LEU A N 1
ATOM 1390 C CA . LEU A 1 170 ? 12.484 19.750 17.765 1.00 82.31 170 LEU A CA 1
ATOM 1391 C C . LEU A 1 170 ? 11.891 19.850 19.172 1.00 82.31 170 LEU A C 1
ATOM 1393 O O . LEU A 1 170 ? 11.176 18.944 19.596 1.00 82.31 170 LEU A O 1
ATOM 1397 N N . ASN A 1 171 ? 12.135 20.965 19.866 1.00 83.88 171 ASN A N 1
ATOM 1398 C CA . ASN A 1 171 ? 11.548 21.223 21.180 1.00 83.88 171 ASN A CA 1
ATOM 1399 C C . ASN A 1 171 ? 10.020 21.337 21.105 1.00 83.88 171 ASN A C 1
ATOM 1401 O O . ASN A 1 171 ? 9.326 20.722 21.912 1.00 83.88 171 ASN A O 1
ATOM 1405 N N . MET A 1 172 ? 9.491 22.035 20.093 1.00 85.19 172 MET A N 1
ATOM 1406 C CA . MET A 1 172 ? 8.045 22.107 19.861 1.00 85.19 172 MET A CA 1
ATOM 1407 C C . MET A 1 172 ? 7.431 20.730 19.587 1.00 85.19 172 MET A C 1
ATOM 1409 O O . MET A 1 172 ? 6.391 20.394 20.151 1.00 85.19 172 MET A O 1
ATOM 1413 N N . LEU A 1 173 ? 8.083 19.908 18.757 1.00 87.81 173 LEU A N 1
ATOM 1414 C CA . LEU A 1 173 ? 7.608 18.558 18.456 1.00 87.81 173 LEU A CA 1
ATOM 1415 C C . LEU A 1 173 ? 7.661 17.644 19.687 1.00 87.81 173 LEU A C 1
ATOM 1417 O O . LEU A 1 173 ? 6.751 16.845 19.911 1.00 87.81 173 LEU A O 1
ATOM 1421 N N . ARG A 1 174 ? 8.707 17.779 20.508 1.00 89.06 174 ARG A N 1
ATOM 1422 C CA . ARG A 1 174 ? 8.822 17.082 21.790 1.00 89.06 174 ARG A CA 1
ATOM 1423 C C . ARG A 1 174 ? 7.670 17.451 22.724 1.00 89.06 174 ARG A C 1
ATOM 1425 O O . ARG A 1 174 ? 7.010 16.546 23.232 1.00 89.06 174 ARG A O 1
ATOM 1432 N N . GLN A 1 175 ? 7.393 18.745 22.891 1.00 88.88 175 GLN A N 1
ATOM 1433 C CA . GLN A 1 175 ? 6.270 19.221 23.698 1.00 88.88 175 GLN A CA 1
ATOM 1434 C C . GLN A 1 175 ? 4.937 18.665 23.179 1.00 88.88 175 GLN A C 1
ATOM 1436 O O . GLN A 1 175 ? 4.146 18.137 23.955 1.00 88.88 175 GLN A O 1
ATOM 1441 N N . GLU A 1 176 ? 4.710 18.687 21.863 1.00 90.50 176 GLU A N 1
ATOM 1442 C CA . GLU A 1 176 ? 3.491 18.142 21.257 1.00 90.50 176 GLU A CA 1
ATOM 1443 C C . GLU A 1 176 ? 3.317 16.637 21.542 1.00 90.50 176 GLU A C 1
ATOM 1445 O O . GLU A 1 176 ? 2.207 16.170 21.812 1.00 90.50 176 GLU A O 1
ATOM 1450 N N . LEU A 1 177 ? 4.399 15.853 21.498 1.00 91.88 177 LEU A N 1
ATOM 1451 C CA . LEU A 1 177 ? 4.362 14.425 21.825 1.00 91.88 177 LEU A CA 1
ATOM 1452 C C . LEU A 1 177 ? 4.078 14.174 23.313 1.00 91.88 177 LEU A C 1
ATOM 1454 O O . LEU A 1 177 ? 3.289 13.282 23.637 1.00 91.88 177 LEU A O 1
ATOM 1458 N N . GLU A 1 178 ? 4.684 14.954 24.209 1.00 91.38 178 GLU A N 1
ATOM 1459 C CA . GLU A 1 178 ? 4.441 14.882 25.655 1.00 91.38 178 GLU A CA 1
ATOM 1460 C C . GLU A 1 178 ? 2.992 15.272 25.999 1.00 91.38 178 GLU A C 1
ATOM 1462 O O . GLU A 1 178 ? 2.310 14.553 26.733 1.00 91.38 178 GLU A O 1
ATOM 1467 N N . GLU A 1 179 ? 2.462 16.332 25.386 1.00 90.69 179 GLU A N 1
ATOM 1468 C CA . GLU A 1 179 ? 1.059 16.736 25.515 1.00 90.69 179 GLU A CA 1
ATOM 1469 C C . GLU A 1 179 ? 0.108 15.645 25.004 1.00 90.69 179 GLU A C 1
ATOM 1471 O O . GLU A 1 179 ? -0.821 15.248 25.716 1.00 90.69 179 GLU A O 1
ATOM 1476 N N . LYS A 1 180 ? 0.365 15.079 23.814 1.00 91.88 180 LYS A N 1
ATOM 1477 C CA . LYS A 1 180 ? -0.413 13.948 23.274 1.00 91.88 180 LYS A CA 1
ATOM 1478 C C . LYS A 1 180 ? -0.406 12.755 24.229 1.00 91.88 180 LYS A C 1
ATOM 1480 O O . LYS A 1 180 ? -1.458 12.151 24.455 1.00 91.88 180 LYS A O 1
ATOM 1485 N N . ARG A 1 181 ? 0.749 12.425 24.820 1.00 93.19 181 ARG A N 1
ATOM 1486 C CA . ARG A 1 181 ? 0.881 11.360 25.827 1.00 93.19 181 ARG A CA 1
ATOM 1487 C C . ARG A 1 181 ? -0.007 11.634 27.041 1.00 93.19 181 ARG A C 1
ATOM 1489 O O . ARG A 1 181 ? -0.793 10.766 27.424 1.00 93.19 181 ARG A O 1
ATOM 1496 N N . ASN A 1 182 ? 0.081 12.835 27.606 1.00 91.38 182 ASN A N 1
ATOM 1497 C CA . ASN A 1 182 ? -0.662 13.234 28.803 1.00 91.38 182 ASN A CA 1
ATOM 1498 C C . ASN A 1 182 ? -2.174 13.230 28.564 1.00 91.38 182 ASN A C 1
ATOM 1500 O O . ASN A 1 182 ? -2.927 12.687 29.374 1.00 91.38 182 ASN A O 1
ATOM 1504 N N . VAL A 1 183 ? -2.624 13.747 27.418 1.00 91.88 183 VAL A N 1
ATOM 1505 C CA . VAL A 1 183 ? -4.039 13.718 27.025 1.00 91.88 183 VAL A CA 1
ATOM 1506 C C . VAL A 1 183 ? -4.540 12.280 26.883 1.00 91.88 183 VAL A C 1
ATOM 1508 O O . VAL A 1 183 ? -5.616 11.966 27.387 1.00 91.88 183 VAL A O 1
ATOM 1511 N N . MET A 1 184 ? -3.782 11.384 26.238 1.00 91.31 184 MET A N 1
ATOM 1512 C CA . MET A 1 184 ? -4.188 9.978 26.104 1.00 91.31 184 MET A CA 1
ATOM 1513 C C . MET A 1 184 ? -4.309 9.271 27.457 1.00 91.31 184 MET A C 1
ATOM 1515 O O . MET A 1 184 ? -5.289 8.560 27.686 1.00 91.31 184 MET A O 1
ATOM 1519 N N . ILE A 1 185 ? -3.349 9.485 28.362 1.00 92.06 185 ILE A N 1
ATOM 1520 C CA . ILE A 1 185 ? -3.386 8.917 29.717 1.00 92.06 185 ILE A CA 1
ATOM 1521 C C . ILE A 1 185 ? -4.572 9.486 30.501 1.00 92.06 185 ILE A C 1
ATOM 1523 O O . ILE A 1 185 ? -5.320 8.723 31.109 1.00 92.06 185 ILE A O 1
ATOM 1527 N N . GLY A 1 186 ? -4.772 10.806 30.463 1.00 90.12 186 GLY A N 1
ATOM 1528 C CA . GLY A 1 186 ? -5.874 11.475 31.150 1.00 90.12 186 GLY A CA 1
ATOM 1529 C C . GLY A 1 186 ? -7.240 10.983 30.670 1.00 90.12 186 GLY A C 1
ATOM 1530 O O . GLY A 1 186 ? -8.065 10.601 31.496 1.00 90.12 186 GLY A O 1
ATOM 1531 N N . LYS A 1 187 ? -7.447 10.878 29.348 1.00 90.00 187 LYS A N 1
ATOM 1532 C CA . LYS A 1 187 ? -8.680 10.324 28.762 1.00 90.00 187 LYS A CA 1
ATOM 1533 C C . LYS A 1 187 ? -8.931 8.885 29.203 1.00 90.00 187 LYS A C 1
ATOM 1535 O O . LYS A 1 187 ? -10.058 8.543 29.537 1.00 90.00 187 LYS A O 1
ATOM 1540 N N . TYR A 1 188 ? -7.896 8.044 29.219 1.00 90.81 188 TYR A N 1
ATOM 1541 C CA . TYR A 1 188 ? -8.034 6.654 29.660 1.00 90.81 188 TYR A CA 1
ATOM 1542 C C . TYR A 1 188 ? -8.366 6.538 31.152 1.00 90.81 188 TYR A C 1
ATOM 1544 O O . TYR A 1 188 ? -9.158 5.682 31.532 1.00 90.81 188 TYR A O 1
ATOM 1552 N N . LYS A 1 189 ? -7.796 7.414 31.987 1.00 89.31 189 LYS A N 1
ATOM 1553 C CA . LYS A 1 189 ? -8.117 7.515 33.418 1.00 89.31 189 LYS A CA 1
ATOM 1554 C C . LYS A 1 189 ? -9.480 8.176 33.693 1.00 89.31 189 LYS A C 1
ATOM 1556 O O . LYS A 1 189 ? -9.859 8.274 34.850 1.00 89.31 189 LYS A O 1
ATOM 1561 N N . GLY A 1 190 ? -10.204 8.636 32.667 1.00 88.00 190 GLY A N 1
ATOM 1562 C CA . GLY A 1 190 ? -11.497 9.311 32.824 1.00 88.00 190 GLY A CA 1
ATOM 1563 C C . GLY A 1 190 ? -11.406 10.756 33.328 1.00 88.00 190 GLY A C 1
ATOM 1564 O O . GLY A 1 190 ? -12.411 11.307 33.766 1.00 88.00 190 GLY A O 1
ATOM 1565 N N . LYS A 1 191 ? -10.227 11.389 33.261 1.00 87.19 191 LYS A N 1
ATOM 1566 C CA . LYS A 1 191 ? -10.031 12.770 33.725 1.00 87.19 191 LYS A CA 1
ATOM 1567 C C . LYS A 1 191 ? -10.761 13.765 32.824 1.00 87.19 191 LYS A C 1
ATOM 1569 O O . LYS A 1 191 ? -10.763 13.626 31.597 1.00 87.19 191 LYS A O 1
ATOM 1574 N N . ARG A 1 192 ? -11.315 14.825 33.422 1.00 86.88 192 ARG A N 1
ATOM 1575 C CA . ARG A 1 192 ? -11.861 15.968 32.675 1.00 86.88 192 ARG A CA 1
ATOM 1576 C C . ARG A 1 192 ? -10.706 16.781 32.086 1.00 86.88 192 ARG A C 1
ATOM 1578 O O . ARG A 1 192 ? -9.831 17.254 32.807 1.00 86.88 192 ARG A O 1
ATOM 1585 N N . ILE A 1 193 ? -10.705 16.922 30.762 1.00 88.94 193 ILE A N 1
ATOM 1586 C CA . ILE A 1 193 ? -9.696 17.676 30.010 1.00 88.94 193 ILE A CA 1
ATOM 1587 C C . ILE A 1 193 ? -10.429 18.731 29.189 1.00 88.94 193 ILE A C 1
ATOM 1589 O O . ILE A 1 193 ? -11.223 18.385 28.313 1.00 88.94 193 ILE A O 1
ATOM 1593 N N . SER A 1 194 ? -10.160 20.007 29.449 1.00 88.31 194 SER A N 1
ATOM 1594 C CA . SER A 1 194 ? -10.674 21.122 28.651 1.00 88.31 194 SER A CA 1
ATOM 1595 C C . SER A 1 194 ? -9.564 21.694 27.772 1.00 88.31 194 SER A C 1
ATOM 1597 O O . SER A 1 194 ? -8.388 21.668 28.124 1.00 88.31 194 SER A O 1
ATOM 1599 N N . ARG A 1 195 ? -9.909 22.173 26.575 1.00 88.56 195 ARG A N 1
ATOM 1600 C CA . ARG A 1 195 ? -8.957 22.873 25.704 1.00 88.56 195 ARG A CA 1
ATOM 1601 C C . ARG A 1 195 ? -9.040 24.368 25.983 1.00 88.56 195 ARG A C 1
ATOM 1603 O O . ARG A 1 195 ? -10.140 24.916 26.042 1.00 88.56 195 ARG A O 1
ATOM 1610 N N . VAL A 1 196 ? -7.895 25.023 26.138 1.00 87.62 196 VAL A N 1
ATOM 1611 C CA . VAL A 1 196 ? -7.843 26.473 26.349 1.00 87.62 196 VAL A CA 1
ATOM 1612 C C . VAL A 1 196 ? -8.210 27.178 25.039 1.00 87.62 196 VAL A C 1
ATOM 1614 O O . VAL A 1 196 ? -7.690 26.835 23.972 1.00 87.62 196 VAL A O 1
ATOM 1617 N N . LYS A 1 197 ? -9.127 28.153 25.109 1.00 88.44 197 LYS A N 1
ATOM 1618 C CA . LYS A 1 197 ? -9.602 28.902 23.934 1.00 88.44 197 LYS A CA 1
ATOM 1619 C C . LYS A 1 197 ? -8.417 29.504 23.168 1.00 88.44 197 LYS A C 1
ATOM 1621 O O . LYS A 1 197 ? -7.469 29.985 23.778 1.00 88.44 197 LYS A O 1
ATOM 1626 N N . ASN A 1 198 ? -8.477 29.452 21.838 1.00 86.56 198 ASN A N 1
ATOM 1627 C CA . ASN A 1 198 ? -7.470 29.998 20.915 1.00 86.56 198 ASN A CA 1
ATOM 1628 C C . ASN A 1 198 ? -6.044 29.427 21.055 1.00 86.56 198 ASN A C 1
ATOM 1630 O O . ASN A 1 198 ? -5.110 29.980 20.483 1.00 86.56 198 ASN A O 1
ATOM 1634 N N . THR A 1 199 ? -5.852 28.303 21.757 1.00 85.06 199 THR A N 1
ATOM 1635 C CA . THR A 1 199 ? -4.534 27.657 21.872 1.00 85.06 199 THR A CA 1
ATOM 1636 C C . THR A 1 199 ? -4.602 26.149 21.603 1.00 85.06 199 THR A C 1
ATOM 1638 O O . THR A 1 199 ? -5.672 25.550 21.428 1.00 85.06 199 THR A O 1
ATOM 1641 N N . LYS A 1 200 ? -3.432 25.507 21.513 1.00 80.06 200 LYS A N 1
ATOM 1642 C CA . LYS A 1 200 ? -3.301 24.038 21.470 1.00 80.06 200 LYS A CA 1
ATOM 1643 C C . LYS A 1 200 ? -3.165 23.417 22.869 1.00 80.06 200 LYS A C 1
ATOM 1645 O O . LYS A 1 200 ? -3.070 22.202 22.971 1.00 80.06 200 LYS A O 1
ATOM 1650 N N . LEU A 1 201 ? -3.202 24.231 23.926 1.00 83.06 201 LEU A N 1
ATOM 1651 C CA . LEU A 1 201 ? -2.984 23.782 25.295 1.00 83.06 201 LEU A CA 1
ATOM 1652 C C . LEU A 1 201 ? -4.235 23.117 25.880 1.00 83.06 201 LEU A C 1
ATOM 1654 O O . LEU A 1 201 ? -5.376 23.524 25.630 1.00 83.06 201 LEU A O 1
ATOM 1658 N N . HIS A 1 202 ? -3.995 22.102 26.705 1.00 86.56 202 HIS A N 1
ATOM 1659 C CA . HIS A 1 202 ? -5.016 21.366 27.436 1.00 86.56 202 HIS A CA 1
ATOM 1660 C C . HIS A 1 202 ? -4.913 21.665 28.934 1.00 86.56 202 HIS A C 1
ATOM 1662 O O . HIS A 1 202 ? -3.840 21.555 29.521 1.00 86.56 202 HIS A O 1
ATOM 1668 N N . HIS A 1 203 ? -6.036 22.018 29.553 1.00 86.00 203 HIS A N 1
ATOM 1669 C CA . HIS A 1 203 ? -6.174 22.136 30.996 1.00 86.00 203 HIS A CA 1
ATOM 1670 C C . HIS A 1 203 ? -6.680 20.808 31.568 1.00 86.00 203 HIS A C 1
ATOM 1672 O O . HIS A 1 203 ? -7.681 20.250 31.107 1.00 86.00 203 HIS A O 1
ATOM 1678 N N . PHE A 1 204 ? -5.967 20.303 32.569 1.00 84.12 204 PHE A N 1
ATOM 1679 C CA . PHE A 1 204 ? -6.304 19.082 33.288 1.00 84.12 204 PHE A CA 1
ATOM 1680 C C . PHE A 1 204 ? -6.862 19.463 34.654 1.00 84.12 204 PHE A C 1
ATOM 1682 O O . PHE A 1 204 ? -6.253 20.266 35.360 1.00 84.12 204 PHE A O 1
ATOM 1689 N N . SER A 1 205 ? -8.004 18.886 35.031 1.00 79.31 205 SER A N 1
ATOM 1690 C CA . SER A 1 205 ? -8.534 19.066 36.382 1.00 79.31 205 SER A CA 1
ATOM 1691 C C . SER A 1 205 ? -7.528 18.568 37.419 1.00 79.31 205 SER A C 1
ATOM 1693 O O . SER A 1 205 ? -6.949 17.489 37.265 1.00 79.31 205 SER A O 1
ATOM 1695 N N . PHE A 1 206 ? -7.319 19.367 38.464 1.00 78.56 206 PHE A N 1
ATOM 1696 C CA . PHE A 1 206 ? -6.460 18.990 39.576 1.00 78.56 206 PHE A CA 1
ATOM 1697 C C . PHE A 1 206 ? -7.100 17.831 40.344 1.00 78.56 206 PHE A C 1
ATOM 1699 O O . PHE A 1 206 ? -8.205 17.952 40.869 1.00 78.56 206 PHE A O 1
ATOM 1706 N N . GLU A 1 207 ? -6.393 16.711 40.408 1.00 72.75 207 GLU A N 1
ATOM 1707 C CA . GLU A 1 207 ? -6.734 15.564 41.239 1.00 72.75 207 GLU A CA 1
ATOM 1708 C C . GLU A 1 207 ? -5.501 15.256 42.075 1.00 72.75 207 GLU A C 1
ATOM 1710 O O . GLU A 1 207 ? -4.407 15.107 41.527 1.00 72.75 207 GLU A O 1
ATOM 1715 N N . ARG A 1 208 ? -5.669 15.184 43.395 1.00 75.25 208 ARG A N 1
ATOM 1716 C CA . ARG A 1 208 ? -4.602 14.734 44.283 1.00 75.25 208 ARG A CA 1
ATOM 1717 C C . ARG A 1 208 ? -4.418 13.236 44.046 1.00 75.25 208 ARG A C 1
ATOM 1719 O O . ARG A 1 208 ? -5.390 12.487 44.161 1.00 75.25 208 ARG A O 1
ATOM 1726 N N . ASP A 1 209 ? -3.210 12.822 43.675 1.00 72.94 209 ASP A N 1
ATOM 1727 C CA . ASP A 1 209 ? -2.890 11.399 43.582 1.00 72.94 209 ASP A CA 1
ATOM 1728 C C . ASP A 1 209 ? -3.097 10.774 44.975 1.00 72.94 209 ASP A C 1
ATOM 1730 O O . ASP A 1 209 ? -2.692 11.356 45.986 1.00 72.94 209 ASP A O 1
ATOM 1734 N N . LYS A 1 210 ? -3.844 9.667 45.015 1.00 62.59 210 LYS A N 1
ATOM 1735 C CA . LYS A 1 210 ? -4.133 8.908 46.238 1.00 62.59 210 LYS A CA 1
ATOM 1736 C C . LYS A 1 210 ? -2.969 8.003 46.598 1.00 62.59 210 LYS A C 1
ATOM 1738 O O . LYS A 1 210 ? -2.378 7.435 45.651 1.00 62.59 210 LYS A O 1
#

Foldseek 3Di:
DDDCCPVDPDDDDDDDWDDPVCCVPPHGGDDDPVNVVVVVVVVVVVVVVVVVVVVCVVPPDPPDDDPVVVVWDADPVRHTDDDPPVNVVLVPDDLVVNLVVLLVVLVVVLVVLVVVVVVVVVVVVVVVVVDPPPDPPDDDDDDPDPDDDDDDDDDDDDDPPPDPPDPPVSVVVSVVSVQVNVVSVCVVVVWDWDADPPDRDIDTDDDDDD

Organism: Theileria annulata (NCBI:txid5874)

Solvent-accessible surface area (backbone atoms only — not comparable to full-atom values): 13662 Å² total; per-residue (Å²): 132,82,88,61,64,83,82,54,78,79,83,81,85,81,84,80,80,46,58,73,91,47,28,86,78,75,41,75,69,56,86,46,74,70,53,49,49,56,52,50,53,52,48,55,52,50,51,52,50,50,52,53,52,48,51,52,63,70,70,53,66,88,86,69,84,58,84,63,61,81,77,51,46,67,45,98,87,72,44,78,53,74,78,51,71,68,56,53,56,52,69,76,45,52,73,68,56,48,49,49,55,54,50,50,56,48,50,54,52,50,50,52,52,51,50,52,51,51,52,50,51,51,52,51,54,58,46,62,75,68,50,88,64,80,65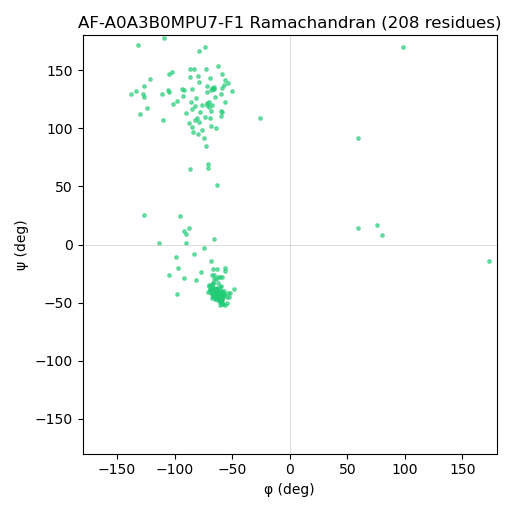,90,69,79,82,83,81,87,71,101,60,101,70,78,88,76,87,76,85,77,82,80,78,83,76,80,81,84,74,85,85,57,74,64,62,58,54,52,52,49,50,51,49,51,50,52,49,50,51,53,52,35,55,74,73,66,50,62,72,48,72,44,84,99,56,93,50,72,48,67,68,92,70,82,85,129

pLDDT: mean 81.98, std 15.98, range [41.78, 98.56]

Nearest PDB structures (foldseek):
  7d5s-assembly1_5D  TM=4.843E-01  e=2.828E-05  Saccharomyces cerevisiae S288C
  7ajt-assembly1_UK  TM=4.403E-01  e=3.874E-05  Saccharomyces cerevisiae S288C

Mean predicted aligned error: 14.52 Å

Sequence (210 aa):
MGGLKHVVPRRVHLERSQPEHRKRRVGQYLEKKSDYKKRSDHYHLRERLIQELSLKGRYRNEDEFNYKMIHSRIGEQGEVILPSEDTLKEKKLTKKLKLKRNLDKIGTNLFVLNHISNSHNSKTNGANTISNVPNKKTHIIFSDEDCKNSNSNHKQVNVSLKGLKAPNNLNMLRQELEEKRNVMIGKYKGKRISRVKNTKLHHFSFERDK

InterPro domains:
  IPR007144 Small-subunit processome, Utp11 [PF03998] (10-197)
  IPR007144 Small-subunit processome, Utp11 [PIRSF015952] (1-201)
  IPR007144 Small-subunit processome, Utp11 [PTHR12838] (1-186)